Protein AF-A0AB35F0Y3-F1 (afdb_monomer)

Radius of gyration: 27.36 Å; Cα contacts (8 Å, |Δi|>4): 138; chains: 1; bounding box: 69×62×70 Å

Nearest PDB structures (foldseek):
  6w6e-assembly1_A  TM=2.888E-01  e=7.112E+00  Mycobacterium tuberculosis

Sequence (193 aa):
MSTITKEWLQQKIADMEAIRDDIPFGLGEDGTNTLAALRIALASLEAEPVAWRSLYYENHGLLTGSKNVLASWQKQGWECEPLYTAPPAPVSVPYLLEQFAEFMAAESIKSGDYPDGWQCKASNAAHEYAQNIRAAMLQGADGNSPVIPDGYVLVPKELTCEMDDAAWGAYHETRCMSDIWAALLAAAPQQEA

pLDDT: mean 73.5, std 13.02, range [41.31, 92.25]

Structure (mmCIF, N/CA/C/O backbone):
data_AF-A0AB35F0Y3-F1
#
_entry.id   AF-A0AB35F0Y3-F1
#
loop_
_atom_site.group_PDB
_atom_site.id
_atom_site.type_symbol
_atom_site.label_atom_id
_atom_site.label_alt_id
_atom_site.label_comp_id
_atom_site.label_asym_id
_atom_site.label_entity_id
_atom_site.label_seq_id
_atom_site.pdbx_PDB_ins_code
_atom_site.Cartn_x
_atom_site.Cartn_y
_atom_site.Cartn_z
_atom_site.occupancy
_atom_site.B_iso_or_equiv
_atom_site.auth_seq_id
_atom_site.auth_comp_id
_atom_site.auth_asym_id
_atom_site.auth_atom_id
_atom_site.pdbx_PDB_model_num
ATOM 1 N N . MET A 1 1 ? -14.980 26.559 4.684 1.00 43.91 1 MET A N 1
ATOM 2 C CA . MET A 1 1 ? -13.774 25.719 4.551 1.00 43.91 1 MET A CA 1
ATOM 3 C C . MET A 1 1 ? -13.932 24.908 3.284 1.00 43.91 1 MET A C 1
ATOM 5 O O . MET A 1 1 ? -14.985 24.308 3.120 1.00 43.91 1 MET A O 1
ATOM 9 N N . SER A 1 2 ? -12.968 24.962 2.368 1.00 54.28 2 SER A N 1
ATOM 10 C CA . SER A 1 2 ? -12.993 24.124 1.166 1.00 54.28 2 SER A CA 1
ATOM 11 C C . SER A 1 2 ? -12.638 22.696 1.566 1.00 54.28 2 SER A C 1
ATOM 13 O O . SER A 1 2 ? -11.562 22.469 2.115 1.00 54.28 2 SER A O 1
ATOM 15 N N . THR A 1 3 ? -13.551 21.753 1.352 1.00 73.31 3 THR A N 1
ATOM 16 C CA . THR A 1 3 ? -13.316 20.334 1.632 1.00 73.31 3 THR A CA 1
ATOM 17 C C . THR A 1 3 ? -12.390 19.771 0.561 1.00 73.31 3 THR A C 1
ATOM 19 O O . THR A 1 3 ? -12.723 19.812 -0.621 1.00 73.31 3 THR A O 1
ATOM 22 N N . ILE A 1 4 ? -11.227 19.264 0.965 1.00 83.56 4 ILE A N 1
ATOM 23 C CA . ILE A 1 4 ? -10.360 18.486 0.077 1.00 83.56 4 ILE A CA 1
ATOM 24 C C . ILE A 1 4 ? -11.045 17.136 -0.146 1.00 83.56 4 ILE A C 1
ATOM 26 O O . ILE A 1 4 ? -11.334 16.433 0.822 1.00 83.56 4 ILE A O 1
ATOM 30 N N . THR A 1 5 ? -11.348 16.799 -1.400 1.00 87.81 5 THR A N 1
ATOM 31 C CA . THR A 1 5 ? -12.002 15.530 -1.740 1.00 87.81 5 THR A CA 1
ATOM 32 C C . THR A 1 5 ? -10.976 14.440 -2.037 1.00 87.81 5 THR A C 1
ATOM 34 O O . THR A 1 5 ? -9.830 14.719 -2.404 1.00 87.81 5 THR 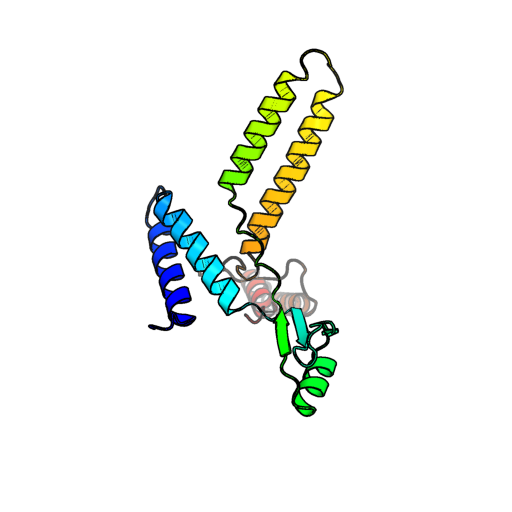A O 1
ATOM 37 N N . LYS A 1 6 ? -11.399 13.182 -1.886 1.00 85.75 6 LYS A N 1
ATOM 38 C CA . LYS A 1 6 ? -10.578 12.004 -2.183 1.00 85.75 6 LYS A CA 1
ATOM 39 C C . LYS A 1 6 ? -10.131 11.995 -3.646 1.00 85.75 6 LYS A C 1
ATOM 41 O O . LYS A 1 6 ? -8.955 11.786 -3.927 1.00 85.75 6 LYS A O 1
ATOM 46 N N . GLU A 1 7 ? -11.052 12.288 -4.558 1.00 87.12 7 GLU A N 1
ATOM 47 C CA . GLU A 1 7 ? -10.808 12.301 -6.003 1.00 87.12 7 GLU A CA 1
ATOM 48 C C . GLU A 1 7 ? -9.780 13.372 -6.371 1.00 87.12 7 GLU A C 1
ATOM 50 O O . GLU A 1 7 ? -8.908 13.145 -7.206 1.00 87.12 7 GLU A O 1
ATOM 55 N N . TRP A 1 8 ? -9.835 14.528 -5.703 1.00 92.25 8 TRP A N 1
ATOM 56 C CA . TRP A 1 8 ? -8.863 15.593 -5.914 1.00 92.25 8 TRP A CA 1
ATOM 57 C C . TRP A 1 8 ? -7.454 15.172 -5.480 1.00 92.25 8 TRP A C 1
ATOM 59 O O . TRP A 1 8 ? -6.495 15.428 -6.207 1.00 92.25 8 TRP A O 1
ATOM 69 N N . LEU A 1 9 ? -7.316 14.498 -4.329 1.00 90.25 9 LEU A N 1
ATOM 70 C CA . LEU A 1 9 ? -6.021 13.980 -3.867 1.00 90.25 9 LEU A CA 1
ATOM 71 C C . LEU A 1 9 ? -5.470 12.911 -4.811 1.00 90.25 9 LEU A C 1
ATOM 73 O O . LEU A 1 9 ? -4.297 12.977 -5.167 1.00 90.25 9 LEU A O 1
ATOM 77 N N . GLN A 1 10 ? -6.310 11.971 -5.248 1.00 88.62 10 GLN A N 1
ATOM 78 C CA . GLN A 1 10 ? -5.920 10.922 -6.194 1.00 88.62 10 GLN A CA 1
ATOM 79 C C . GLN A 1 10 ? -5.437 11.514 -7.519 1.00 88.62 10 GLN A C 1
ATOM 81 O O . GLN A 1 10 ? -4.349 11.169 -7.977 1.00 88.62 10 GLN A O 1
ATOM 86 N N . GLN A 1 11 ? -6.191 12.462 -8.087 1.00 91.50 11 GLN A N 1
ATOM 87 C CA . GLN A 1 11 ? -5.789 13.150 -9.312 1.00 91.50 11 GLN A CA 1
ATOM 88 C C . GLN A 1 11 ? -4.458 13.882 -9.123 1.00 91.50 11 GLN A C 1
ATOM 90 O O . GLN A 1 11 ? -3.560 13.771 -9.952 1.00 91.50 11 GLN A O 1
ATOM 95 N N . LYS A 1 12 ? -4.296 14.601 -8.006 1.00 91.75 12 LYS A N 1
ATOM 96 C CA . LYS A 1 12 ? -3.089 15.393 -7.759 1.00 91.75 12 LYS A CA 1
ATOM 97 C C . LYS A 1 12 ? -1.837 14.531 -7.582 1.00 91.75 12 LYS A C 1
ATOM 99 O O . LYS A 1 12 ? -0.766 14.929 -8.033 1.00 91.75 12 LYS A O 1
ATOM 104 N N . ILE A 1 13 ? -1.975 13.374 -6.935 1.00 90.94 13 ILE A N 1
ATOM 105 C CA . ILE A 1 13 ? -0.909 12.377 -6.786 1.00 90.94 13 ILE A CA 1
ATOM 106 C C . ILE A 1 13 ? -0.524 11.817 -8.158 1.00 90.94 13 ILE A C 1
ATOM 108 O O . ILE A 1 13 ? 0.656 11.846 -8.496 1.00 90.94 13 ILE A O 1
ATOM 112 N N . ALA A 1 14 ? -1.506 11.398 -8.964 1.00 89.44 14 ALA A N 1
ATOM 113 C CA . ALA A 1 14 ? -1.267 10.858 -10.302 1.00 89.44 14 ALA A CA 1
ATOM 114 C C . ALA A 1 14 ? -0.546 11.865 -11.213 1.00 89.44 14 ALA A C 1
ATOM 116 O O . ALA A 1 14 ? 0.440 11.519 -11.861 1.00 89.44 14 ALA A O 1
ATOM 117 N N . ASP A 1 15 ? -0.972 13.132 -11.199 1.00 89.31 15 ASP A N 1
ATOM 118 C CA . ASP A 1 15 ? -0.327 14.195 -11.975 1.00 89.31 15 ASP A CA 1
ATOM 119 C C . ASP A 1 15 ? 1.141 14.397 -11.551 1.00 89.31 15 ASP A C 1
ATOM 121 O O . ASP A 1 15 ? 2.027 14.553 -12.390 1.00 89.31 15 ASP A O 1
ATOM 125 N N . MET A 1 16 ? 1.422 14.402 -10.243 1.00 88.56 16 MET A N 1
ATOM 126 C CA . MET A 1 16 ? 2.785 14.581 -9.726 1.00 88.56 16 MET A CA 1
ATOM 127 C C . MET A 1 16 ? 3.687 13.375 -9.991 1.00 88.56 16 MET A C 1
ATOM 129 O O . MET A 1 16 ? 4.885 13.551 -10.209 1.00 88.56 16 MET A O 1
ATOM 133 N N . GLU A 1 17 ? 3.134 12.165 -9.976 1.00 86.50 17 GLU A N 1
ATOM 134 C CA . GLU A 1 17 ? 3.856 10.938 -10.314 1.00 86.50 17 GLU A CA 1
ATOM 135 C C . GLU A 1 17 ? 4.186 10.873 -11.804 1.00 86.50 17 GLU A C 1
ATOM 137 O O . GLU A 1 17 ? 5.324 10.570 -12.145 1.00 86.50 17 GLU A O 1
ATOM 142 N N . ALA A 1 18 ? 3.261 11.276 -12.677 1.00 86.69 18 ALA A N 1
ATOM 143 C CA . ALA A 1 18 ? 3.543 11.414 -14.104 1.00 86.69 18 ALA A CA 1
ATOM 144 C C . ALA A 1 18 ? 4.689 12.410 -14.356 1.00 86.69 18 ALA A C 1
ATOM 146 O O . ALA A 1 18 ? 5.636 12.107 -15.076 1.00 86.69 18 ALA A O 1
ATOM 147 N N . ILE A 1 19 ? 4.666 13.569 -13.682 1.00 85.00 19 ILE A N 1
ATOM 148 C CA . ILE A 1 19 ? 5.751 14.559 -13.772 1.00 85.00 19 ILE A CA 1
ATOM 149 C C . ILE A 1 19 ? 7.076 13.990 -13.243 1.00 85.00 19 ILE A C 1
ATOM 151 O O . ILE A 1 19 ? 8.129 14.269 -13.812 1.00 85.00 19 ILE A O 1
ATOM 155 N N . ARG A 1 20 ? 7.053 13.207 -12.156 1.00 84.19 20 ARG A N 1
ATOM 156 C CA . ARG A 1 20 ? 8.251 12.537 -11.628 1.00 84.19 20 ARG A CA 1
ATOM 157 C C . ARG A 1 20 ? 8.870 11.617 -12.677 1.00 84.19 20 ARG A C 1
ATOM 159 O O . ARG A 1 20 ? 10.088 11.617 -12.810 1.00 84.19 20 ARG A O 1
ATOM 166 N N . ASP A 1 21 ? 8.039 10.844 -13.367 1.00 81.06 21 ASP A N 1
ATOM 167 C CA . ASP A 1 21 ? 8.472 9.800 -14.295 1.00 81.06 21 ASP A CA 1
ATOM 168 C C . ASP A 1 21 ? 8.964 10.381 -15.635 1.00 81.06 21 ASP A C 1
ATOM 170 O O . ASP A 1 21 ? 9.875 9.824 -16.247 1.00 81.06 21 ASP A O 1
ATOM 174 N N . ASP A 1 22 ? 8.449 11.547 -16.039 1.00 87.50 22 ASP A N 1
ATOM 175 C CA . ASP A 1 22 ? 8.923 12.299 -17.211 1.00 87.50 22 ASP A CA 1
ATOM 176 C C . ASP A 1 22 ? 10.288 12.985 -16.989 1.00 87.50 22 ASP A C 1
ATOM 178 O O . ASP A 1 22 ? 10.993 13.316 -17.950 1.00 87.50 22 ASP A O 1
ATOM 182 N N . ILE A 1 23 ? 10.688 13.226 -15.734 1.00 82.94 23 ILE A N 1
ATOM 183 C CA . ILE A 1 23 ? 11.954 13.892 -15.404 1.00 82.94 23 ILE A CA 1
ATOM 184 C C . ILE A 1 23 ? 13.056 12.837 -15.194 1.00 82.94 23 ILE A C 1
ATOM 186 O O . ILE A 1 23 ? 12.970 12.047 -14.257 1.00 82.94 23 ILE A O 1
ATOM 190 N N . PRO A 1 24 ? 14.175 12.871 -15.952 1.00 74.06 24 PRO A N 1
ATOM 191 C CA . PRO A 1 24 ? 15.251 11.872 -15.843 1.00 74.06 24 PRO A CA 1
ATOM 192 C C . PRO A 1 24 ? 15.895 11.754 -14.451 1.00 74.06 24 PRO A C 1
ATOM 194 O O . PRO A 1 24 ? 16.492 10.731 -14.129 1.00 74.06 24 PRO A O 1
ATOM 197 N N . PHE A 1 25 ? 15.806 12.814 -13.643 1.00 76.88 25 PHE A N 1
ATOM 198 C CA . PHE A 1 25 ? 16.337 12.891 -12.277 1.00 76.88 25 PHE A CA 1
ATOM 199 C C . PHE A 1 25 ? 15.238 12.836 -11.199 1.00 76.88 25 PHE A C 1
ATOM 201 O O . PHE A 1 25 ? 15.540 12.987 -10.018 1.00 76.88 25 PHE A O 1
ATOM 208 N N . GLY A 1 26 ? 13.976 12.624 -11.590 1.00 79.12 26 GLY A N 1
ATOM 209 C CA . GLY A 1 26 ? 12.822 12.629 -10.696 1.00 79.12 26 GLY A CA 1
ATOM 210 C C . GLY A 1 26 ? 12.427 14.017 -10.179 1.00 79.12 26 GLY A C 1
ATOM 211 O O . GLY A 1 26 ? 12.861 15.057 -10.680 1.00 79.12 26 GLY A O 1
ATOM 212 N N . LEU A 1 27 ? 11.566 14.031 -9.158 1.00 79.44 27 LEU A N 1
ATOM 213 C CA . LEU A 1 27 ? 11.175 15.258 -8.462 1.00 79.44 27 LEU A CA 1
ATOM 214 C C . LEU A 1 27 ? 12.295 15.728 -7.530 1.00 79.44 27 LEU A C 1
ATOM 216 O O . LEU A 1 27 ? 12.975 14.921 -6.900 1.00 79.44 27 LEU A O 1
ATOM 220 N N . GLY A 1 28 ? 12.419 17.047 -7.367 1.00 79.50 28 GLY A N 1
ATOM 221 C CA . GLY A 1 28 ? 13.218 17.619 -6.283 1.00 79.50 28 GLY A CA 1
ATOM 222 C C . GLY A 1 28 ? 12.693 17.213 -4.898 1.00 79.50 28 GLY A C 1
ATOM 223 O O . GLY A 1 28 ? 11.583 16.687 -4.765 1.00 79.50 28 GLY A O 1
ATOM 224 N N . GLU A 1 29 ? 13.475 17.492 -3.857 1.00 79.19 29 GLU A N 1
ATOM 225 C CA . GLU A 1 29 ? 13.144 17.179 -2.458 1.00 79.19 29 GLU A CA 1
ATOM 226 C C . GLU A 1 29 ? 11.751 17.694 -2.056 1.00 79.19 29 GLU A C 1
ATOM 228 O O . GLU A 1 29 ? 10.924 16.927 -1.566 1.00 79.19 29 GLU A O 1
ATOM 233 N N . ASP A 1 30 ? 11.436 18.952 -2.380 1.00 82.88 30 ASP A N 1
ATOM 234 C CA . ASP A 1 30 ? 10.123 19.554 -2.111 1.00 82.88 30 ASP A CA 1
ATOM 235 C C . ASP A 1 30 ? 8.975 18.810 -2.806 1.00 82.88 30 ASP A C 1
ATOM 237 O O . ASP A 1 30 ? 7.914 18.590 -2.217 1.00 82.88 30 ASP A O 1
ATOM 241 N N . GLY A 1 31 ? 9.181 18.393 -4.058 1.00 82.38 31 GLY A N 1
ATOM 242 C CA . GLY A 1 31 ? 8.190 17.637 -4.825 1.00 82.38 31 GLY A CA 1
ATOM 243 C C . GLY A 1 31 ? 7.976 16.237 -4.252 1.00 82.38 31 GLY A C 1
ATOM 244 O O . GLY A 1 31 ? 6.838 15.784 -4.139 1.00 82.38 31 GLY A O 1
ATOM 245 N N . THR A 1 32 ? 9.056 15.592 -3.814 1.00 79.69 32 THR A N 1
ATOM 246 C CA . THR A 1 32 ? 9.024 14.280 -3.156 1.00 79.69 32 THR A CA 1
ATOM 247 C C . THR A 1 32 ? 8.315 14.353 -1.801 1.00 79.69 32 THR A C 1
ATOM 249 O O . THR A 1 32 ? 7.417 13.553 -1.533 1.00 79.69 32 THR A O 1
ATOM 252 N N . ASN A 1 33 ? 8.635 15.355 -0.978 1.00 79.38 33 ASN A N 1
ATOM 253 C CA . ASN A 1 33 ? 7.989 15.600 0.314 1.00 79.38 33 ASN A CA 1
ATOM 254 C C . ASN A 1 33 ? 6.502 15.931 0.154 1.00 79.38 33 ASN A C 1
ATOM 256 O O . ASN A 1 33 ? 5.661 15.429 0.900 1.00 79.38 33 ASN A O 1
ATOM 260 N N . THR A 1 34 ? 6.161 16.730 -0.858 1.00 86.56 34 THR A N 1
ATOM 261 C CA . THR A 1 34 ? 4.768 17.061 -1.174 1.00 86.56 34 THR A CA 1
ATOM 262 C C . THR A 1 34 ? 3.994 15.817 -1.610 1.00 86.56 34 THR A C 1
ATOM 264 O O . THR A 1 34 ? 2.897 15.579 -1.110 1.00 86.56 34 THR A O 1
ATOM 267 N N . LEU A 1 35 ? 4.567 14.976 -2.478 1.00 85.19 35 LEU A N 1
ATOM 268 C CA . LEU A 1 35 ? 3.943 13.719 -2.899 1.00 85.19 35 LEU A CA 1
ATOM 269 C C . LEU A 1 35 ? 3.720 12.766 -1.712 1.00 85.19 35 LEU A C 1
ATOM 271 O O . LEU A 1 35 ? 2.645 12.180 -1.581 1.00 85.19 35 LEU A O 1
ATOM 275 N N . ALA A 1 36 ? 4.699 12.651 -0.811 1.00 82.12 36 ALA A N 1
ATOM 276 C CA . ALA A 1 36 ? 4.567 11.861 0.410 1.00 82.12 36 ALA A CA 1
ATOM 277 C C . ALA A 1 36 ? 3.444 12.391 1.319 1.00 82.12 36 ALA A C 1
ATOM 279 O O . ALA A 1 36 ? 2.614 11.612 1.788 1.00 82.12 36 ALA A O 1
ATOM 280 N N . ALA A 1 37 ? 3.362 13.710 1.515 1.00 82.88 37 ALA A N 1
ATOM 281 C CA . ALA A 1 37 ? 2.302 14.334 2.304 1.00 82.88 37 ALA A CA 1
ATOM 282 C C . ALA A 1 37 ? 0.906 14.105 1.697 1.00 82.88 37 ALA A C 1
ATOM 284 O O . ALA A 1 37 ? -0.038 13.804 2.427 1.00 82.88 37 ALA A O 1
ATOM 285 N N . LEU A 1 38 ? 0.771 14.188 0.368 1.00 86.12 38 LEU A N 1
ATOM 286 C CA . LEU A 1 38 ? -0.490 13.912 -0.326 1.00 86.12 38 LEU A CA 1
ATOM 287 C C . LEU A 1 38 ? -0.914 12.446 -0.176 1.00 86.12 38 LEU A C 1
ATOM 289 O O . LEU A 1 38 ? -2.082 12.179 0.098 1.00 86.12 38 LEU A O 1
ATOM 293 N N . ARG A 1 39 ? 0.026 11.498 -0.285 1.00 81.00 39 ARG A N 1
ATOM 294 C CA . ARG A 1 39 ? -0.239 10.067 -0.057 1.00 81.00 39 ARG A CA 1
ATOM 295 C C . ARG A 1 39 ? -0.689 9.790 1.380 1.00 81.00 39 ARG A C 1
ATOM 297 O O . ARG A 1 39 ? -1.650 9.055 1.581 1.00 81.00 39 ARG A O 1
ATOM 304 N N . ILE A 1 40 ? -0.062 10.425 2.373 1.00 80.56 40 ILE A N 1
ATOM 305 C CA . ILE A 1 40 ? -0.494 10.337 3.779 1.00 80.56 40 ILE A CA 1
ATOM 306 C C . ILE A 1 40 ? -1.899 10.925 3.957 1.00 80.56 40 ILE A C 1
ATOM 308 O O . ILE A 1 40 ? -2.719 10.345 4.668 1.00 80.56 40 ILE A O 1
ATOM 312 N N . ALA A 1 41 ? -2.199 12.056 3.314 1.00 83.62 41 ALA A N 1
ATOM 313 C CA . ALA A 1 41 ? -3.524 12.664 3.370 1.00 83.62 41 ALA A CA 1
ATOM 314 C C . ALA A 1 41 ? -4.594 11.752 2.747 1.00 83.62 41 ALA A C 1
ATOM 316 O O . ALA A 1 41 ? -5.667 11.597 3.326 1.00 83.62 41 ALA A O 1
ATOM 317 N N . LEU A 1 42 ? -4.288 11.100 1.619 1.00 83.00 42 LEU A N 1
ATOM 318 C CA . LEU A 1 42 ? -5.177 10.122 0.988 1.00 83.00 42 LEU A CA 1
ATOM 319 C C . LEU A 1 42 ? -5.409 8.911 1.901 1.00 83.00 42 LEU A C 1
ATOM 321 O O . LEU A 1 42 ? -6.557 8.584 2.191 1.00 83.00 42 LEU A O 1
ATOM 325 N N . ALA A 1 43 ? -4.337 8.318 2.434 1.00 77.69 43 ALA A N 1
ATOM 326 C CA . ALA A 1 43 ? -4.427 7.211 3.385 1.00 77.69 43 ALA A CA 1
ATOM 327 C C . ALA A 1 43 ? -5.220 7.591 4.648 1.00 77.69 43 ALA A C 1
ATOM 329 O O . ALA A 1 43 ? -5.966 6.777 5.181 1.00 77.69 43 ALA A O 1
ATOM 330 N N . SER A 1 44 ? -5.114 8.842 5.107 1.00 77.81 44 SER A N 1
ATOM 331 C CA . SER A 1 44 ? -5.887 9.345 6.249 1.00 77.81 44 SER A CA 1
ATOM 332 C C . SER A 1 44 ? -7.382 9.491 5.943 1.00 77.81 44 SER A C 1
ATOM 334 O O . SER A 1 44 ? -8.191 9.347 6.855 1.00 77.81 44 SER A O 1
ATOM 336 N N . LEU A 1 45 ? -7.767 9.762 4.689 1.00 78.81 45 LEU A N 1
ATOM 337 C CA . LEU A 1 45 ? -9.178 9.789 4.278 1.00 78.81 45 LEU A CA 1
ATOM 338 C C . LEU A 1 45 ? -9.763 8.384 4.083 1.00 78.81 45 LEU A C 1
ATOM 340 O O . LEU A 1 45 ? -10.968 8.205 4.235 1.00 78.81 45 LEU A O 1
ATOM 344 N N . GLU A 1 46 ? -8.933 7.406 3.723 1.00 74.81 46 GLU A N 1
ATOM 345 C CA . GLU A 1 46 ? -9.344 6.012 3.508 1.00 74.81 46 GLU A CA 1
ATOM 346 C C . GLU A 1 46 ? -9.245 5.140 4.766 1.00 74.81 46 GLU A C 1
ATOM 348 O O . GLU A 1 46 ? -9.728 4.009 4.764 1.00 74.81 46 GLU A O 1
ATOM 353 N N . ALA A 1 47 ? -8.633 5.646 5.839 1.00 70.62 47 ALA A N 1
ATOM 354 C CA . ALA A 1 47 ? -8.438 4.891 7.065 1.00 70.62 47 ALA A CA 1
ATOM 355 C C . ALA A 1 47 ? -9.784 4.468 7.675 1.00 70.62 47 ALA A C 1
ATOM 357 O O . ALA A 1 47 ? -10.587 5.302 8.096 1.00 70.62 47 ALA A O 1
ATOM 358 N N . GLU A 1 48 ? -10.017 3.157 7.781 1.00 72.19 48 GLU A N 1
ATOM 359 C CA . GLU A 1 48 ? -11.102 2.640 8.611 1.00 72.19 48 GLU A CA 1
ATOM 360 C C . GLU A 1 48 ? -10.732 2.780 10.099 1.00 72.19 48 GLU A C 1
ATOM 362 O O . GLU A 1 48 ? -9.596 2.493 10.493 1.00 72.19 48 GLU A O 1
ATOM 367 N N . PRO A 1 49 ? -11.674 3.195 10.962 1.00 74.38 49 PRO A N 1
ATOM 368 C CA . PRO A 1 49 ? -11.427 3.228 12.393 1.00 74.38 49 PRO A CA 1
ATOM 369 C C . PRO A 1 49 ? -11.262 1.811 12.943 1.00 74.38 49 PRO A C 1
ATOM 371 O O . PRO A 1 49 ? -12.064 0.915 12.675 1.00 74.38 49 PRO A O 1
ATOM 374 N N . VAL A 1 50 ? -10.212 1.627 13.737 1.00 77.12 50 VAL A N 1
ATOM 375 C CA . VAL A 1 50 ? -9.805 0.328 14.293 1.00 77.12 50 VAL A CA 1
ATOM 376 C C . VAL A 1 50 ? -10.457 0.075 15.650 1.00 77.12 50 VAL A C 1
ATOM 378 O O . VAL A 1 50 ? -10.656 -1.069 16.060 1.00 77.12 50 VAL A O 1
ATOM 381 N N . ALA A 1 51 ? -10.831 1.143 16.346 1.00 81.88 51 ALA A N 1
ATOM 382 C CA . ALA A 1 51 ? -11.620 1.065 17.559 1.00 81.88 51 ALA A CA 1
ATOM 383 C C . ALA A 1 51 ? -12.565 2.260 17.665 1.00 81.88 51 ALA A C 1
ATOM 385 O O . ALA A 1 51 ? -12.436 3.249 16.951 1.00 81.88 51 ALA A O 1
ATOM 386 N N . TRP A 1 52 ? -13.510 2.176 18.590 1.00 83.62 52 TRP A N 1
ATOM 387 C CA . TRP A 1 52 ? -14.416 3.259 18.936 1.00 83.62 52 TRP A CA 1
ATOM 388 C C . TRP A 1 52 ? -14.422 3.455 20.443 1.00 83.62 52 TRP A C 1
ATOM 390 O O . TRP A 1 52 ? -14.433 2.488 21.210 1.00 83.62 52 TRP A O 1
ATOM 400 N N . ARG A 1 53 ? -14.429 4.718 20.857 1.00 84.06 53 ARG A N 1
ATOM 401 C CA . ARG A 1 53 ? -14.532 5.153 22.247 1.00 84.06 53 ARG A CA 1
ATOM 402 C C . ARG A 1 53 ? -15.934 5.684 22.507 1.00 84.06 53 ARG A C 1
ATOM 404 O O . ARG A 1 53 ? -16.392 6.563 21.789 1.00 84.06 53 ARG A O 1
ATOM 411 N N . SER A 1 54 ? -16.590 5.209 23.560 1.00 80.31 54 SER A N 1
ATOM 412 C CA . SER A 1 54 ? -17.843 5.810 24.032 1.00 80.31 54 SER A CA 1
ATOM 413 C C . SER A 1 54 ? -17.581 7.128 24.772 1.00 80.31 54 SER A C 1
ATOM 415 O O . SER A 1 54 ? -16.734 7.186 25.668 1.00 80.31 54 SER A O 1
ATOM 417 N N . LEU A 1 55 ? -18.339 8.170 24.423 1.00 74.12 55 LEU A N 1
ATOM 418 C CA . LEU A 1 55 ? -18.334 9.490 25.068 1.00 74.12 55 LEU A CA 1
ATOM 419 C C . LEU A 1 55 ? -19.448 9.642 26.122 1.00 74.12 55 LEU A C 1
ATOM 421 O O . LEU A 1 55 ? -19.635 10.719 26.674 1.00 74.12 55 LEU A O 1
ATOM 425 N N . TYR A 1 56 ? -20.190 8.570 26.415 1.00 68.81 56 TYR A N 1
ATOM 426 C CA . TYR A 1 56 ? -21.408 8.624 27.233 1.00 68.81 56 TYR A CA 1
ATOM 427 C C . TYR A 1 56 ? -21.176 8.953 28.725 1.00 68.81 56 TYR A C 1
ATOM 429 O O . TYR A 1 56 ? -22.084 9.437 29.395 1.00 68.81 56 TYR A O 1
ATOM 437 N N . TYR A 1 57 ? -19.975 8.722 29.263 1.00 59.59 57 TYR A N 1
ATOM 438 C CA . TYR A 1 57 ? -19.620 9.084 30.642 1.00 59.59 57 TYR A CA 1
ATOM 439 C C . TYR A 1 57 ? -18.421 10.034 30.661 1.00 59.59 57 TYR A C 1
ATOM 441 O O . TYR A 1 57 ? -17.522 9.894 29.833 1.00 59.59 57 TYR A O 1
ATOM 449 N N . GLU A 1 58 ? -18.345 10.896 31.684 1.00 57.16 58 GLU A N 1
ATOM 450 C CA . GLU A 1 58 ? -17.215 11.810 31.966 1.00 57.16 58 GLU A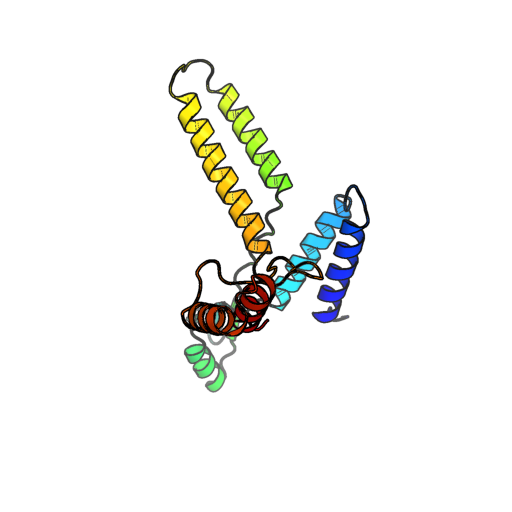 CA 1
ATOM 451 C C . GLU A 1 58 ? -15.836 11.113 31.991 1.00 57.16 58 GLU A C 1
ATOM 453 O O . GLU A 1 58 ? -14.805 11.765 31.873 1.00 57.16 58 GLU A O 1
ATOM 458 N N . ASN A 1 59 ? -15.807 9.778 32.097 1.00 53.41 59 ASN A N 1
ATOM 459 C CA . ASN A 1 59 ? -14.593 8.964 32.132 1.00 53.41 59 ASN A CA 1
ATOM 460 C C . ASN A 1 59 ? -14.168 8.329 30.792 1.00 53.41 59 ASN A C 1
ATOM 462 O O . ASN A 1 59 ? -13.204 7.569 30.812 1.00 53.41 59 ASN A O 1
ATOM 466 N N . HIS A 1 60 ? -14.837 8.580 29.653 1.00 61.91 60 HIS A N 1
ATOM 467 C CA . HIS A 1 60 ? -14.393 8.138 28.306 1.00 61.91 60 HIS A CA 1
ATOM 468 C C . HIS A 1 60 ? -13.873 6.675 28.218 1.00 61.91 60 HIS A C 1
ATOM 470 O O . HIS A 1 60 ? -12.943 6.368 27.469 1.00 61.91 60 HIS A O 1
ATOM 476 N N . GLY A 1 61 ? -14.410 5.767 29.042 1.00 62.59 61 GLY A N 1
ATOM 477 C CA . GLY A 1 61 ? -13.663 4.573 29.466 1.00 62.59 61 GLY A CA 1
ATOM 478 C C . GLY A 1 61 ? -13.900 3.310 28.641 1.00 62.59 61 GLY A C 1
ATOM 479 O O . GLY A 1 61 ? -13.175 2.331 28.802 1.00 62.59 61 GLY A O 1
ATOM 480 N N . LEU A 1 62 ? -14.916 3.297 27.775 1.00 71.44 62 LEU A N 1
ATOM 481 C CA . LEU A 1 62 ? -15.291 2.104 27.018 1.00 71.44 62 LEU A CA 1
ATOM 482 C C . LEU A 1 62 ? -14.730 2.181 25.601 1.00 71.44 62 LEU A C 1
ATOM 484 O O . LEU A 1 62 ? -15.189 2.971 24.778 1.00 71.44 62 LEU A O 1
ATOM 488 N N . LEU A 1 63 ? -13.739 1.330 25.346 1.00 79.94 63 LEU A N 1
ATOM 489 C CA . LEU A 1 63 ? -13.117 1.110 24.047 1.00 79.94 63 LEU A CA 1
ATOM 490 C C . LEU A 1 63 ? -13.607 -0.220 23.477 1.00 79.94 63 LEU A C 1
ATOM 492 O O . LEU A 1 63 ? -13.626 -1.231 24.179 1.00 79.94 63 LEU A O 1
ATOM 496 N N . THR A 1 64 ? -13.983 -0.235 22.204 1.00 75.75 64 THR A N 1
ATOM 497 C CA . THR A 1 64 ? -14.322 -1.471 21.492 1.00 75.75 64 THR A CA 1
ATOM 498 C C . THR A 1 64 ? -13.699 -1.489 20.107 1.00 75.75 64 THR A C 1
ATOM 500 O O . THR A 1 64 ? -13.742 -0.487 19.405 1.00 75.75 64 THR A O 1
ATOM 503 N N . GLY A 1 65 ? -13.149 -2.631 19.696 1.00 78.62 65 GLY A N 1
ATOM 504 C CA . GLY A 1 65 ? -12.765 -2.895 18.302 1.00 78.62 65 GLY A CA 1
ATOM 505 C C . GLY A 1 65 ? -13.860 -3.609 17.499 1.00 78.62 65 GLY A C 1
ATOM 506 O O . GLY A 1 65 ? -13.681 -3.911 16.326 1.00 78.62 65 GLY A O 1
ATOM 507 N N . SER A 1 66 ? -15.002 -3.930 18.120 1.00 79.94 66 SER A N 1
ATOM 508 C CA . SER A 1 66 ? -16.061 -4.719 17.485 1.00 79.94 66 SER A CA 1
ATOM 509 C C . SER A 1 66 ? -17.156 -3.833 16.892 1.00 79.94 66 SER A C 1
ATOM 511 O O . SER A 1 66 ? -17.869 -3.143 17.628 1.00 79.94 66 SER A O 1
ATOM 513 N N . LYS A 1 67 ? -17.368 -3.940 15.570 1.00 78.88 67 LYS A N 1
ATOM 514 C CA . LYS A 1 67 ? -18.455 -3.254 14.838 1.00 78.88 67 LYS A CA 1
ATOM 515 C C . LYS A 1 67 ? -19.847 -3.596 15.411 1.00 78.88 67 LYS A C 1
ATOM 517 O O . LYS A 1 67 ? -20.727 -2.740 15.443 1.00 78.88 67 LYS A O 1
ATOM 522 N N . ASN A 1 68 ? -20.036 -4.806 15.951 1.00 81.88 68 ASN A N 1
ATOM 523 C CA . ASN A 1 68 ? -21.297 -5.224 16.584 1.00 81.88 68 ASN A CA 1
ATOM 524 C C . ASN A 1 68 ? -21.574 -4.476 17.894 1.00 81.88 68 ASN A C 1
ATOM 526 O O . ASN A 1 68 ? -22.712 -4.097 18.173 1.00 81.88 68 ASN A O 1
ATOM 530 N N . VAL A 1 69 ? -20.529 -4.248 18.692 1.00 80.31 69 VAL A N 1
ATOM 531 C CA . VAL A 1 69 ? -20.633 -3.501 19.950 1.00 80.31 69 VAL A CA 1
ATOM 532 C C . VAL A 1 69 ? -20.888 -2.023 19.656 1.00 80.31 69 VAL A C 1
ATOM 534 O O . VAL A 1 69 ? -21.793 -1.446 20.253 1.00 80.31 69 VAL A O 1
ATOM 537 N N . LEU A 1 70 ? -20.201 -1.442 18.665 1.00 80.50 70 LEU A N 1
ATOM 538 C CA . LEU A 1 70 ? -20.493 -0.089 18.181 1.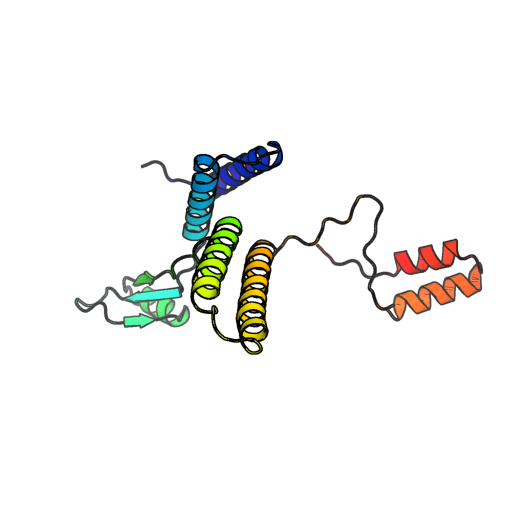00 80.50 70 LEU A CA 1
ATOM 539 C C . LEU A 1 70 ? -21.959 0.064 17.752 1.00 80.50 70 LEU A C 1
ATOM 541 O O . LEU A 1 70 ? -22.633 0.990 18.194 1.00 80.50 70 LEU A O 1
ATOM 545 N N . ALA A 1 71 ? -22.473 -0.857 16.932 1.00 81.56 71 ALA A N 1
ATOM 546 C CA . ALA A 1 71 ? -23.859 -0.811 16.472 1.00 81.56 71 ALA A CA 1
ATOM 547 C C . ALA A 1 71 ? -24.857 -0.882 17.643 1.00 81.56 71 ALA A C 1
ATOM 549 O O . ALA A 1 71 ? -25.922 -0.266 17.597 1.00 81.56 71 ALA A O 1
ATOM 550 N N . SER A 1 72 ? -24.515 -1.614 18.709 1.00 82.62 72 SER A N 1
ATOM 551 C CA . SER A 1 72 ? -25.319 -1.662 19.933 1.00 82.62 72 SER A CA 1
ATOM 552 C C . SER A 1 72 ? -25.301 -0.333 20.698 1.00 82.62 72 SER A C 1
ATOM 554 O O . SER A 1 72 ? -26.357 0.126 21.126 1.00 82.62 72 SER A O 1
ATOM 556 N N . TRP A 1 73 ? -24.140 0.321 20.793 1.00 83.44 73 TRP A N 1
ATOM 557 C CA . TRP A 1 73 ? -23.975 1.623 21.445 1.00 83.44 73 TRP A CA 1
ATOM 558 C C . TRP A 1 73 ? -24.705 2.728 20.676 1.00 83.44 73 TRP A C 1
ATOM 560 O O . TRP A 1 73 ? -25.458 3.501 21.262 1.00 83.44 73 TRP A O 1
ATOM 570 N N . GLN A 1 74 ? -24.590 2.737 19.348 1.00 81.69 74 GLN A N 1
ATOM 571 C CA . GLN A 1 74 ? -25.300 3.683 18.484 1.00 81.69 74 GLN A CA 1
ATOM 572 C C . GLN A 1 74 ? -26.823 3.514 18.565 1.00 81.69 74 GLN A C 1
ATOM 574 O O . GLN A 1 74 ? -27.544 4.503 18.658 1.00 81.69 74 GLN A O 1
ATOM 579 N N . LYS A 1 75 ? -27.332 2.271 18.606 1.00 85.00 75 LYS A N 1
ATOM 580 C CA . LYS A 1 75 ? -28.768 2.002 18.829 1.00 85.00 75 LYS A CA 1
ATOM 581 C C . LYS A 1 75 ? -29.265 2.496 20.188 1.00 85.00 75 LYS A C 1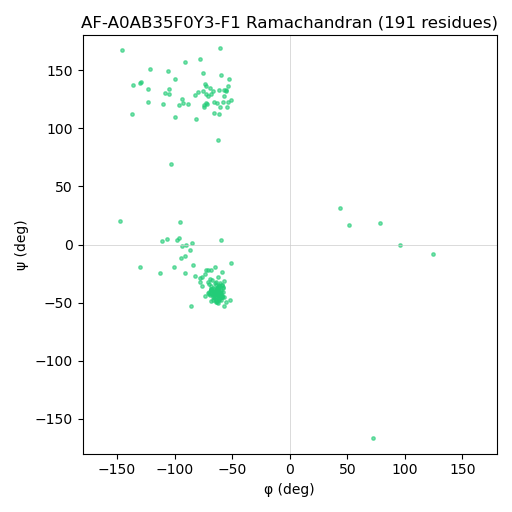
ATOM 583 O O . LYS A 1 75 ? -30.443 2.810 20.319 1.00 85.00 75 LYS A O 1
ATOM 588 N N . GLN A 1 76 ? -28.385 2.549 21.184 1.00 80.62 76 GLN A N 1
ATOM 589 C CA . GLN A 1 76 ? -28.671 3.089 22.514 1.00 80.62 76 GLN A CA 1
ATOM 590 C C . GLN A 1 76 ? -28.494 4.616 22.592 1.00 80.62 76 GLN A C 1
ATOM 592 O O . GLN A 1 76 ? -28.711 5.194 23.654 1.00 80.62 76 GLN A O 1
ATOM 597 N N . GLY A 1 77 ? -28.132 5.277 21.485 1.00 80.44 77 GLY A N 1
ATOM 598 C CA . GLY A 1 77 ? -27.945 6.727 21.414 1.00 80.44 77 GLY A CA 1
ATOM 599 C C . GLY A 1 77 ? -26.616 7.216 21.989 1.00 80.44 77 GLY A C 1
ATOM 600 O O . GLY A 1 77 ? -26.502 8.388 22.331 1.00 80.44 77 GLY A O 1
ATOM 601 N N . TRP A 1 78 ? -25.621 6.339 22.138 1.00 81.75 78 TRP A N 1
ATOM 602 C CA . TRP A 1 78 ? -24.311 6.723 22.659 1.00 81.75 78 TRP A CA 1
ATOM 603 C C . TRP A 1 78 ? -23.464 7.376 21.569 1.00 81.75 78 TRP A C 1
ATOM 605 O O . TRP A 1 78 ? -23.288 6.817 20.482 1.00 81.75 78 TRP A O 1
ATOM 615 N N . GLU A 1 79 ? -22.871 8.524 21.887 1.00 78.94 79 GLU A N 1
ATOM 616 C CA . GLU A 1 79 ? -21.865 9.146 21.032 1.00 78.94 79 GLU A CA 1
ATOM 617 C C . GLU A 1 79 ? -20.565 8.337 21.076 1.00 78.94 79 GLU A C 1
ATOM 619 O O . GLU A 1 79 ? -20.050 8.006 22.148 1.00 78.94 79 GLU A O 1
ATOM 624 N N . CYS A 1 80 ? -20.056 7.986 19.896 1.00 80.94 80 CYS A N 1
ATOM 625 C CA . CYS A 1 80 ? -18.868 7.158 19.739 1.00 80.94 80 CYS A CA 1
ATOM 626 C C . CYS A 1 80 ? -17.826 7.904 18.905 1.00 80.94 80 CYS A C 1
ATOM 628 O O . CYS A 1 80 ? -18.092 8.266 17.760 1.00 80.94 80 CYS A O 1
ATOM 630 N N . GLU A 1 81 ? -16.635 8.095 19.462 1.00 82.69 81 GLU A N 1
ATOM 631 C CA . GLU A 1 81 ? -15.490 8.674 18.768 1.00 82.69 81 GLU A CA 1
ATOM 632 C C . GLU A 1 81 ? -14.697 7.555 18.066 1.00 82.69 81 GLU A C 1
ATOM 634 O O . GLU A 1 81 ? -14.259 6.609 18.733 1.00 82.69 81 GLU A O 1
ATOM 639 N N . PRO A 1 82 ? -14.528 7.606 16.733 1.00 80.19 82 PRO A N 1
ATOM 640 C CA . PRO A 1 82 ? -13.687 6.660 16.013 1.00 80.19 82 PRO A CA 1
ATOM 641 C C . PRO A 1 82 ? -12.204 6.887 16.334 1.00 80.19 82 PRO A C 1
ATOM 643 O O . PRO A 1 82 ? -11.710 8.011 16.309 1.00 80.19 82 PRO A O 1
ATOM 646 N N . LEU A 1 83 ? -11.486 5.801 16.601 1.00 78.94 83 LEU A N 1
ATOM 647 C CA . LEU A 1 83 ? -10.048 5.775 16.828 1.00 78.94 83 LEU A CA 1
ATOM 648 C C . LEU A 1 83 ? -9.368 5.096 15.646 1.00 78.94 83 LEU A C 1
ATOM 650 O O . LEU A 1 83 ? -9.625 3.930 15.336 1.00 78.94 83 LEU A O 1
ATOM 654 N N . TYR A 1 84 ? -8.479 5.839 15.006 1.00 75.25 84 TYR A N 1
ATOM 655 C CA . TYR A 1 84 ? -7.734 5.392 13.840 1.00 75.25 84 TYR A CA 1
ATOM 656 C C . TYR A 1 84 ? -6.335 4.958 14.262 1.00 75.25 84 TYR A C 1
ATOM 658 O O . TYR A 1 84 ? -5.710 5.575 15.128 1.00 75.25 84 TYR A O 1
ATOM 666 N N . THR A 1 85 ? -5.825 3.899 13.644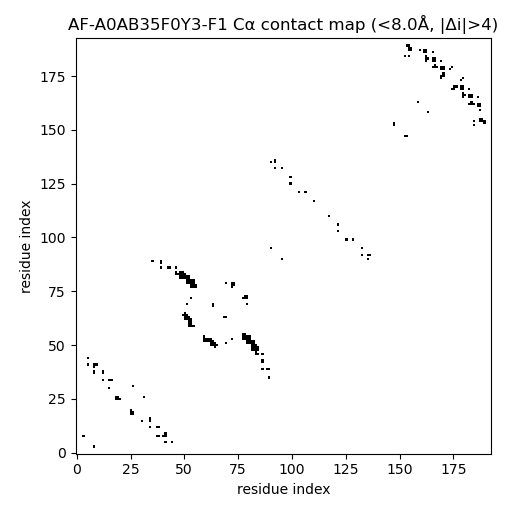 1.00 68.56 85 THR A N 1
ATOM 667 C CA . THR A 1 85 ? -4.390 3.619 13.682 1.00 68.56 85 THR A CA 1
ATOM 668 C C . THR A 1 85 ? -3.682 4.631 12.798 1.00 68.56 85 THR A C 1
ATOM 670 O O . THR A 1 85 ? -4.147 4.911 11.694 1.00 68.56 85 THR A O 1
ATOM 673 N N . ALA A 1 86 ? -2.562 5.178 13.270 1.00 56.69 86 ALA A N 1
ATOM 674 C CA . ALA A 1 86 ? -1.737 6.039 12.434 1.00 56.69 86 ALA A CA 1
ATOM 675 C C . ALA A 1 86 ? -1.358 5.285 11.142 1.00 56.69 86 ALA A C 1
ATOM 677 O O . ALA A 1 86 ? -0.945 4.123 11.241 1.00 56.69 86 ALA A O 1
ATOM 678 N N . PRO A 1 87 ? -1.496 5.904 9.954 1.00 54.34 87 PRO A N 1
ATOM 679 C CA . PRO A 1 87 ? -0.980 5.325 8.721 1.00 54.34 87 PRO A CA 1
ATOM 680 C C . PRO A 1 87 ? 0.508 4.986 8.897 1.00 54.34 87 PRO A C 1
ATOM 682 O O . PRO A 1 87 ? 1.238 5.803 9.473 1.00 54.34 87 PRO A O 1
ATOM 685 N N . PRO A 1 88 ? 0.980 3.808 8.446 1.00 52.81 88 PRO A N 1
ATOM 686 C CA . PRO A 1 88 ? 2.401 3.495 8.487 1.00 52.81 88 PRO A CA 1
ATOM 687 C C . PRO A 1 88 ? 3.157 4.575 7.707 1.00 52.81 88 PRO A C 1
ATOM 689 O O . PRO A 1 88 ? 2.786 4.912 6.581 1.00 52.81 88 PRO A O 1
ATOM 692 N N . ALA A 1 89 ? 4.173 5.169 8.338 1.00 51.59 89 ALA A N 1
ATOM 693 C CA . ALA A 1 89 ? 4.940 6.242 7.721 1.00 51.59 89 ALA A CA 1
ATOM 694 C C . ALA A 1 89 ? 5.521 5.744 6.385 1.00 51.59 89 ALA A C 1
ATOM 696 O O . ALA A 1 89 ? 6.074 4.641 6.354 1.00 51.59 89 ALA A O 1
ATOM 697 N N . PRO A 1 90 ? 5.407 6.516 5.289 1.00 51.06 90 PRO A N 1
ATOM 698 C CA . PRO A 1 90 ? 5.983 6.118 4.016 1.00 51.06 90 PRO A CA 1
ATOM 699 C C . PRO A 1 90 ? 7.496 5.986 4.184 1.00 51.06 90 PRO A C 1
ATOM 701 O O . PRO A 1 90 ? 8.202 6.963 4.434 1.00 51.06 90 PRO A O 1
ATOM 704 N N . VAL A 1 91 ? 7.991 4.755 4.083 1.00 52.50 91 VAL A N 1
ATOM 705 C CA . VAL A 1 91 ? 9.415 4.464 4.217 1.00 52.50 91 VAL A CA 1
ATOM 706 C C . VAL A 1 91 ? 10.082 4.771 2.880 1.00 52.50 91 VAL A C 1
ATOM 708 O O . VAL A 1 91 ? 9.878 4.072 1.889 1.00 52.50 91 VAL A O 1
ATOM 711 N N . SER A 1 92 ? 10.855 5.855 2.832 1.00 59.09 92 SER A N 1
ATOM 712 C CA . SER A 1 92 ? 11.629 6.226 1.646 1.00 59.09 92 SER A CA 1
ATOM 713 C C . SER A 1 92 ? 12.821 5.276 1.485 1.00 59.09 92 SER A C 1
ATOM 715 O O . SER A 1 92 ? 13.663 5.165 2.374 1.00 59.09 92 SER A O 1
ATOM 717 N N . VAL A 1 93 ? 12.907 4.583 0.346 1.00 56.88 93 VAL A N 1
ATOM 718 C CA . VAL A 1 93 ? 14.026 3.677 0.025 1.00 56.88 93 VAL A CA 1
ATOM 719 C C . VAL A 1 93 ? 15.393 4.397 0.049 1.00 56.88 93 VAL A C 1
ATOM 721 O O . VAL A 1 93 ? 16.335 3.825 0.596 1.00 56.88 93 VAL A O 1
ATOM 724 N N . PRO A 1 94 ? 15.535 5.641 -0.455 1.00 60.16 94 PRO A N 1
ATOM 725 C CA . PRO A 1 94 ? 16.755 6.436 -0.276 1.00 60.16 94 PRO A CA 1
ATOM 726 C C . PRO A 1 94 ? 17.157 6.665 1.187 1.00 60.16 94 PRO A C 1
ATOM 728 O O . PRO A 1 94 ? 18.310 6.435 1.537 1.00 60.16 94 PRO A O 1
ATOM 731 N N . TYR A 1 95 ? 16.201 7.024 2.052 1.00 63.84 95 TYR A N 1
ATOM 732 C CA . TYR A 1 95 ? 16.449 7.212 3.489 1.00 63.84 95 TYR A CA 1
ATOM 733 C C . TYR A 1 95 ? 16.934 5.917 4.144 1.00 63.84 95 TYR A C 1
ATOM 735 O O . TYR A 1 95 ? 17.832 5.922 4.986 1.00 63.84 95 TYR A O 1
ATOM 743 N N . LEU A 1 96 ? 16.384 4.781 3.703 1.00 62.69 96 LEU A N 1
ATOM 744 C CA . LEU A 1 96 ? 16.893 3.499 4.139 1.00 62.69 96 LEU A CA 1
ATOM 745 C C . LEU A 1 96 ? 18.360 3.309 3.688 1.00 62.69 96 LEU A C 1
ATOM 747 O O . LEU A 1 96 ? 19.233 2.982 4.491 1.00 62.69 96 LEU A O 1
ATOM 751 N N . LEU A 1 97 ? 18.692 3.526 2.424 1.00 65.31 97 LEU A N 1
ATOM 752 C CA . LEU A 1 97 ? 20.077 3.342 1.971 1.00 65.31 97 LEU A CA 1
ATOM 753 C C . LEU A 1 97 ? 21.083 4.218 2.745 1.00 65.31 97 LEU A C 1
ATOM 755 O O . LEU A 1 97 ? 22.170 3.738 3.071 1.00 65.31 97 LEU A O 1
ATOM 759 N N . GLU A 1 98 ? 20.699 5.444 3.106 1.00 67.94 98 GLU A N 1
ATOM 760 C CA . GLU A 1 98 ? 21.497 6.345 3.948 1.00 67.94 98 GLU A CA 1
ATOM 761 C C . GLU A 1 98 ? 21.697 5.793 5.366 1.00 67.94 98 GLU A C 1
ATOM 763 O O . GLU A 1 98 ? 22.834 5.682 5.824 1.00 67.94 98 GLU A O 1
ATOM 768 N N . GLN A 1 99 ? 20.631 5.337 6.033 1.00 66.94 99 GLN A N 1
ATOM 769 C CA . GLN A 1 99 ? 20.722 4.749 7.375 1.00 66.94 99 GLN A CA 1
ATOM 770 C C . GLN A 1 99 ? 21.601 3.484 7.407 1.00 66.94 99 GLN A C 1
ATOM 772 O O . GLN A 1 99 ? 22.327 3.243 8.374 1.00 66.94 99 GLN A O 1
ATOM 777 N N . PHE A 1 100 ? 21.587 2.685 6.338 1.00 65.19 100 PHE A N 1
ATOM 778 C CA . PHE A 1 100 ? 22.484 1.537 6.207 1.00 65.19 100 PHE A CA 1
ATOM 779 C C . PHE A 1 100 ? 23.939 1.956 6.014 1.00 65.19 100 PHE A C 1
ATOM 781 O O . PHE A 1 100 ? 24.826 1.388 6.650 1.00 65.19 100 PHE A O 1
ATOM 788 N N . ALA A 1 101 ? 24.196 2.959 5.175 1.00 66.06 101 ALA A N 1
ATOM 789 C CA . ALA A 1 101 ? 25.539 3.491 4.988 1.00 66.06 101 ALA A CA 1
ATOM 790 C C . ALA A 1 101 ? 26.111 4.050 6.303 1.00 66.06 101 ALA A C 1
ATOM 792 O O . ALA A 1 101 ? 27.258 3.754 6.646 1.00 66.06 101 ALA A O 1
ATOM 793 N N . GLU A 1 102 ? 25.304 4.778 7.077 1.00 71.69 102 GLU A N 1
ATOM 794 C CA . GLU A 1 102 ? 25.673 5.283 8.403 1.00 71.69 102 GLU A CA 1
ATOM 795 C C . GLU A 1 102 ? 25.938 4.156 9.408 1.00 71.69 102 GLU A C 1
ATOM 797 O O . GLU A 1 102 ? 26.938 4.195 10.128 1.00 71.69 102 GLU A O 1
ATOM 802 N N . PHE A 1 103 ? 25.097 3.118 9.430 1.00 68.88 1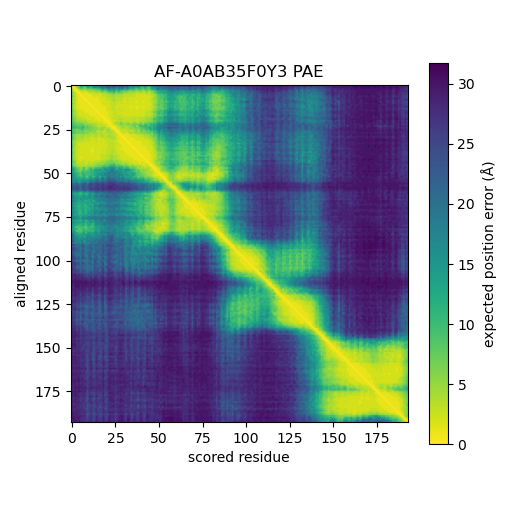03 PHE A N 1
ATOM 803 C CA . PHE A 1 103 ? 25.302 1.936 10.269 1.00 68.88 103 PHE A CA 1
ATOM 804 C C . PHE A 1 103 ? 26.608 1.208 9.920 1.00 68.88 103 PHE A C 1
ATOM 806 O O . PHE A 1 103 ? 27.412 0.909 10.805 1.00 68.88 103 PHE A O 1
ATOM 813 N N . MET A 1 104 ? 26.860 0.967 8.631 1.00 65.31 104 MET A N 1
ATOM 814 C CA . MET A 1 104 ? 28.084 0.318 8.160 1.00 65.31 104 MET A CA 1
ATOM 815 C C . MET A 1 104 ? 29.324 1.157 8.485 1.00 65.31 104 MET A C 1
ATOM 817 O O . MET A 1 104 ? 30.338 0.608 8.919 1.00 65.31 104 MET A O 1
ATOM 821 N N . ALA A 1 105 ? 29.240 2.484 8.351 1.00 66.69 105 ALA A N 1
ATOM 822 C CA . ALA A 1 105 ? 30.308 3.393 8.748 1.00 66.69 105 ALA A CA 1
ATOM 823 C C . ALA A 1 105 ? 30.561 3.339 10.266 1.00 66.69 105 ALA A C 1
ATOM 825 O O . ALA A 1 105 ? 31.703 3.148 10.687 1.00 66.69 105 ALA A O 1
ATOM 826 N N . ALA A 1 106 ? 29.515 3.412 11.093 1.00 67.44 106 ALA A N 1
ATOM 827 C CA . ALA A 1 106 ? 29.623 3.353 12.552 1.00 67.44 106 ALA A CA 1
ATOM 828 C C . ALA A 1 106 ? 30.179 2.013 13.065 1.00 67.44 106 ALA A C 1
ATOM 830 O O . ALA A 1 106 ? 30.959 1.986 14.021 1.00 67.44 106 ALA A O 1
ATOM 831 N N . GLU A 1 107 ? 29.810 0.901 12.432 1.00 62.44 107 GLU A N 1
ATOM 832 C CA . GLU A 1 107 ? 30.252 -0.431 12.845 1.00 62.44 107 GLU A CA 1
ATOM 833 C C . GLU A 1 107 ? 31.652 -0.770 12.302 1.00 62.44 107 GLU A C 1
ATOM 835 O O . GLU A 1 107 ? 32.406 -1.492 12.958 1.00 62.44 107 GLU A O 1
ATOM 840 N N . SER A 1 108 ? 32.059 -0.177 11.169 1.00 60.53 108 SER A N 1
ATOM 841 C CA . SER A 1 108 ? 33.439 -0.261 10.660 1.00 60.53 108 SER A CA 1
ATOM 842 C C . SER A 1 108 ? 34.455 0.414 11.594 1.00 60.53 108 SER A 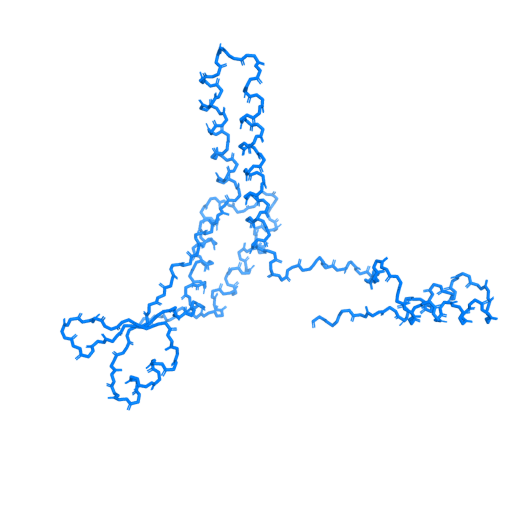C 1
ATOM 844 O O . SER A 1 108 ? 35.562 -0.089 11.766 1.00 60.53 108 SER A O 1
ATOM 846 N N . ILE A 1 109 ? 34.061 1.493 12.284 1.00 60.03 109 ILE A N 1
ATOM 847 C CA . ILE A 1 109 ? 34.903 2.200 13.266 1.00 60.03 109 ILE A CA 1
ATOM 848 C C . ILE A 1 109 ? 35.173 1.340 14.514 1.00 60.03 109 ILE A C 1
ATOM 850 O O . ILE A 1 109 ? 36.234 1.453 15.128 1.00 60.03 109 ILE A O 1
ATOM 854 N N . LYS A 1 110 ? 34.245 0.453 14.896 1.00 60.41 110 LYS A N 1
ATOM 855 C CA . LYS A 1 110 ? 34.383 -0.407 16.086 1.00 60.41 110 LYS A CA 1
ATOM 856 C C . LYS A 1 110 ? 35.181 -1.687 15.835 1.00 60.41 110 LYS A C 1
ATOM 858 O O . LYS A 1 110 ? 35.610 -2.318 16.797 1.00 60.41 110 LYS A O 1
ATOM 863 N N . SER A 1 111 ? 35.363 -2.104 14.581 1.00 54.34 111 SER A N 1
ATOM 864 C CA . SER A 1 111 ? 35.891 -3.435 14.246 1.00 54.34 111 SER A CA 1
ATOM 865 C C . SER A 1 111 ? 37.398 -3.492 14.000 1.00 54.34 111 SER A C 1
ATOM 867 O O . SER A 1 111 ? 37.868 -4.452 13.389 1.00 54.34 111 SER A O 1
ATOM 869 N N . GLY A 1 112 ? 38.165 -2.504 14.466 1.00 55.81 112 GLY A N 1
ATOM 870 C CA . GLY A 1 112 ? 39.615 -2.429 14.257 1.00 55.81 112 GLY A CA 1
ATOM 871 C C . GLY A 1 1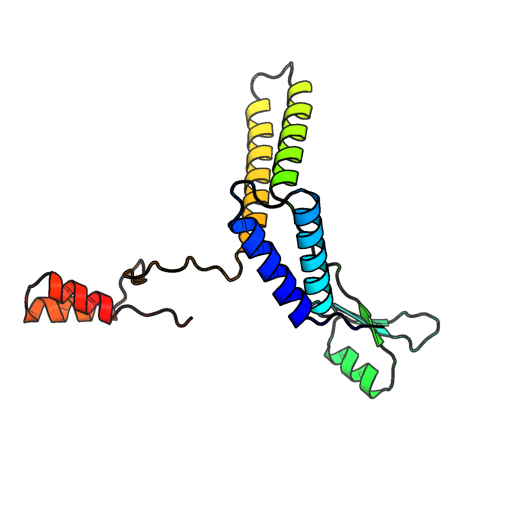12 ? 40.446 -3.597 14.816 1.00 55.81 112 GLY A C 1
ATOM 872 O O . GLY A 1 112 ? 41.664 -3.524 14.723 1.00 55.81 112 GLY A O 1
ATOM 873 N N . ASP A 1 113 ? 39.832 -4.648 15.380 1.00 58.12 113 ASP A N 1
ATOM 874 C CA . ASP A 1 113 ? 40.537 -5.684 16.147 1.00 58.12 113 ASP A CA 1
ATOM 875 C C . ASP A 1 113 ? 39.953 -7.120 16.066 1.00 58.12 113 ASP A C 1
ATOM 877 O O . ASP A 1 113 ? 40.231 -7.933 16.944 1.00 58.12 113 ASP A O 1
ATOM 881 N N . TYR A 1 114 ? 39.138 -7.489 15.058 1.00 53.78 114 TYR A N 1
ATOM 882 C CA . TYR A 1 114 ? 38.616 -8.876 14.952 1.00 53.78 114 TYR A CA 1
ATOM 883 C C . TYR A 1 114 ? 38.643 -9.470 13.525 1.00 53.78 114 TYR A C 1
ATOM 885 O O . TYR A 1 114 ? 37.852 -9.041 12.681 1.00 53.78 114 TYR A O 1
ATOM 893 N N . PRO A 1 115 ? 39.481 -10.496 13.251 1.00 54.41 115 PRO A N 1
ATOM 894 C CA . PRO A 1 115 ? 39.650 -11.083 11.911 1.00 54.41 115 PRO A CA 1
ATOM 895 C C . PRO A 1 115 ? 38.472 -11.924 11.376 1.00 54.41 115 PRO A C 1
ATOM 897 O O . PRO A 1 115 ? 38.358 -12.115 10.168 1.00 54.41 115 PRO A O 1
ATOM 900 N N . ASP A 1 116 ? 37.598 -12.439 12.240 1.00 57.09 116 ASP A N 1
ATOM 901 C CA . ASP A 1 116 ? 36.753 -13.607 11.933 1.00 57.09 116 ASP A CA 1
ATOM 902 C C . ASP A 1 116 ? 35.254 -13.397 12.236 1.00 57.09 116 ASP A C 1
ATOM 904 O O . ASP A 1 116 ? 34.403 -14.090 11.681 1.00 57.09 116 ASP A O 1
ATOM 908 N N . GLY A 1 117 ? 34.898 -12.419 13.079 1.00 54.53 117 GLY A N 1
ATOM 909 C CA . GLY A 1 117 ? 33.506 -12.163 13.497 1.00 54.53 117 GLY A CA 1
ATOM 910 C C . GLY A 1 117 ? 32.795 -11.009 12.777 1.00 54.53 117 GLY A C 1
ATOM 911 O O . GLY A 1 117 ? 31.562 -10.945 12.780 1.00 54.53 117 GLY A O 1
ATOM 912 N N . TRP A 1 118 ? 33.552 -10.095 12.157 1.00 55.69 118 TRP A N 1
ATOM 913 C CA . TRP A 1 118 ? 33.010 -8.889 11.513 1.00 55.69 118 TRP A CA 1
ATOM 914 C C . TRP A 1 118 ? 32.189 -9.212 10.260 1.00 55.69 118 TRP A C 1
ATOM 916 O O . TRP A 1 118 ? 31.112 -8.649 10.060 1.00 55.69 118 TRP A O 1
ATOM 926 N N . GLN A 1 119 ? 32.639 -10.197 9.476 1.00 55.94 119 GLN A N 1
ATOM 927 C CA . GLN A 1 119 ? 31.970 -10.607 8.240 1.00 55.94 119 GLN A CA 1
ATOM 928 C C . GLN A 1 119 ? 30.556 -11.149 8.507 1.00 55.94 119 GLN A C 1
ATOM 930 O O . GLN A 1 119 ? 29.634 -10.801 7.778 1.00 55.94 119 GLN A O 1
ATOM 935 N N . CYS A 1 120 ? 30.338 -11.904 9.591 1.00 59.59 120 CYS A N 1
ATOM 936 C CA . CYS A 1 120 ? 29.012 -12.443 9.922 1.00 59.59 120 CYS A CA 1
ATOM 937 C C . CYS A 1 120 ? 28.020 -11.374 10.405 1.00 59.59 120 CYS A C 1
ATOM 939 O O . CYS A 1 120 ? 26.860 -11.397 10.006 1.00 59.59 120 CYS A O 1
ATOM 941 N N . LYS A 1 121 ? 28.439 -10.424 11.251 1.00 60.03 121 LYS A N 1
ATOM 942 C CA . LYS A 1 121 ? 27.519 -9.399 11.783 1.00 60.03 121 LYS A CA 1
ATOM 943 C C . LYS A 1 121 ? 27.146 -8.357 10.734 1.00 60.03 121 LYS A C 1
ATOM 945 O O . LYS A 1 121 ? 25.969 -8.040 10.593 1.00 60.03 121 LYS A O 1
ATOM 950 N N . ALA A 1 122 ? 28.130 -7.878 9.974 1.00 61.38 122 ALA A N 1
ATOM 951 C CA . ALA A 1 122 ? 27.892 -6.950 8.876 1.00 61.38 122 ALA A CA 1
ATOM 952 C C . ALA A 1 122 ? 27.057 -7.603 7.761 1.00 61.38 122 ALA A C 1
ATOM 954 O O . ALA A 1 122 ? 26.135 -6.980 7.243 1.00 61.38 122 ALA A O 1
ATOM 955 N N . SER A 1 123 ? 27.315 -8.879 7.442 1.00 62.31 123 SER A N 1
ATOM 956 C CA . SER A 1 123 ? 26.521 -9.623 6.458 1.00 62.31 123 SER A CA 1
ATOM 957 C C . SER A 1 123 ? 25.082 -9.856 6.921 1.00 62.31 123 SER A C 1
ATOM 959 O O . SER A 1 123 ? 24.171 -9.674 6.119 1.00 62.31 123 SER A O 1
ATOM 961 N N . ASN A 1 124 ? 24.855 -10.182 8.198 1.00 64.69 124 ASN A N 1
ATOM 962 C CA . ASN A 1 124 ? 23.503 -10.359 8.731 1.00 64.69 124 ASN A CA 1
ATOM 963 C C . ASN A 1 124 ? 22.720 -9.041 8.766 1.00 64.69 124 ASN A C 1
ATOM 965 O O . ASN A 1 124 ? 21.569 -9.020 8.341 1.00 64.69 124 ASN A O 1
ATOM 969 N N . ALA A 1 125 ? 23.348 -7.940 9.190 1.00 64.81 125 ALA A N 1
ATOM 970 C CA . ALA A 1 125 ? 22.718 -6.621 9.173 1.00 64.81 125 ALA A CA 1
ATOM 971 C C . ALA A 1 125 ? 22.397 -6.167 7.741 1.00 64.81 125 ALA A C 1
ATOM 973 O O . ALA A 1 125 ? 21.293 -5.707 7.477 1.00 64.81 125 ALA A O 1
ATOM 974 N N . ALA A 1 126 ? 23.314 -6.370 6.789 1.00 65.25 126 ALA A N 1
ATOM 975 C CA . ALA A 1 126 ? 23.063 -6.103 5.373 1.00 65.25 126 ALA A CA 1
ATOM 976 C C . ALA A 1 126 ? 21.938 -6.974 4.798 1.00 65.25 126 ALA A C 1
ATOM 978 O O . ALA A 1 126 ? 21.147 -6.504 3.982 1.00 65.25 126 ALA A O 1
ATOM 979 N N . HIS A 1 127 ? 21.843 -8.231 5.232 1.00 65.06 127 HIS A N 1
ATOM 980 C CA . HIS A 1 127 ? 20.794 -9.149 4.807 1.00 65.06 127 HIS A CA 1
ATOM 981 C C . HIS A 1 127 ? 19.418 -8.734 5.338 1.00 65.06 127 HIS A C 1
ATOM 983 O O . HIS A 1 127 ? 18.473 -8.636 4.559 1.00 65.06 127 HIS A O 1
ATOM 989 N N . GLU A 1 128 ? 19.308 -8.437 6.633 1.00 66.50 128 GLU A N 1
ATOM 990 C CA . GLU A 1 128 ? 18.081 -7.929 7.260 1.00 66.50 128 GLU A CA 1
ATOM 991 C C . GLU A 1 128 ? 17.652 -6.599 6.626 1.00 66.50 128 GLU A C 1
ATOM 993 O O . GLU A 1 128 ? 16.481 -6.385 6.313 1.00 66.50 128 GLU A O 1
ATOM 998 N N . TYR A 1 129 ? 18.618 -5.738 6.311 1.00 66.38 129 TYR A N 1
ATOM 999 C CA . TYR A 1 129 ? 18.353 -4.476 5.641 1.00 66.38 129 TYR A CA 1
ATOM 1000 C C . TYR A 1 129 ? 17.840 -4.631 4.212 1.00 66.38 129 TYR A C 1
ATOM 1002 O O . TYR A 1 129 ? 16.859 -4.000 3.817 1.00 66.38 129 TYR A O 1
ATOM 1010 N N . ALA A 1 130 ? 18.472 -5.512 3.437 1.00 65.56 130 ALA A N 1
ATOM 1011 C CA . ALA A 1 130 ? 18.023 -5.849 2.094 1.00 65.56 130 ALA A CA 1
ATOM 1012 C C . ALA A 1 130 ? 16.616 -6.466 2.113 1.00 65.56 130 ALA A C 1
ATOM 1014 O O . ALA A 1 130 ? 15.816 -6.190 1.219 1.00 65.56 130 ALA A O 1
ATOM 1015 N N . GLN A 1 131 ? 16.285 -7.257 3.140 1.00 67.50 131 GLN A N 1
ATOM 1016 C CA . GLN A 1 131 ? 14.930 -7.769 3.341 1.00 67.50 131 GLN A CA 1
ATOM 1017 C C . GLN A 1 131 ? 13.930 -6.649 3.650 1.00 67.50 131 GLN A C 1
ATOM 1019 O O . GLN A 1 131 ? 12.852 -6.646 3.062 1.00 67.50 131 GLN A O 1
ATOM 1024 N N . ASN A 1 132 ? 14.291 -5.672 4.484 1.00 65.50 132 ASN A N 1
ATOM 1025 C CA . ASN A 1 132 ? 13.434 -4.524 4.796 1.00 65.50 132 ASN A CA 1
ATOM 1026 C C . ASN A 1 132 ? 13.201 -3.617 3.580 1.00 65.50 132 ASN A C 1
ATOM 1028 O O . ASN A 1 132 ? 12.065 -3.225 3.324 1.00 65.50 132 ASN A O 1
ATOM 1032 N N . ILE A 1 133 ? 14.237 -3.345 2.776 1.00 63.53 133 ILE A N 1
ATOM 1033 C CA . ILE A 1 133 ? 14.093 -2.622 1.501 1.00 63.53 133 ILE A CA 1
ATOM 1034 C C . ILE A 1 133 ? 13.187 -3.404 0.550 1.00 63.53 133 ILE A C 1
ATOM 1036 O O . ILE A 1 133 ? 12.282 -2.832 -0.052 1.00 63.53 133 ILE A O 1
ATOM 1040 N N . ARG A 1 134 ? 13.398 -4.719 0.423 1.00 62.25 134 ARG A N 1
ATOM 1041 C CA . ARG A 1 134 ? 12.568 -5.578 -0.426 1.00 62.25 134 ARG A CA 1
ATOM 1042 C C . ARG A 1 134 ? 11.111 -5.584 0.035 1.00 62.25 134 ARG A C 1
ATOM 1044 O O . ARG A 1 134 ? 10.223 -5.498 -0.803 1.00 62.25 134 ARG A O 1
ATOM 1051 N N . ALA A 1 135 ? 10.865 -5.656 1.341 1.00 62.16 135 ALA A N 1
ATOM 1052 C CA . ALA A 1 135 ? 9.528 -5.582 1.916 1.00 62.16 135 ALA A CA 1
ATOM 1053 C C . ALA A 1 135 ? 8.883 -4.212 1.666 1.00 62.16 135 ALA A C 1
ATOM 1055 O O . ALA A 1 135 ? 7.732 -4.167 1.255 1.00 62.16 135 ALA A O 1
ATOM 1056 N N . ALA A 1 136 ? 9.620 -3.111 1.824 1.00 60.25 136 ALA A N 1
ATOM 1057 C CA . ALA A 1 136 ? 9.127 -1.765 1.529 1.00 60.25 136 ALA A CA 1
ATOM 1058 C C . ALA A 1 136 ? 8.816 -1.569 0.032 1.00 60.25 136 ALA A C 1
ATOM 1060 O O . ALA A 1 136 ? 7.781 -1.007 -0.314 1.00 60.25 136 ALA A O 1
ATOM 1061 N N . MET A 1 137 ? 9.666 -2.085 -0.864 1.00 60.88 137 MET A N 1
ATOM 1062 C CA . MET A 1 137 ? 9.402 -2.095 -2.308 1.00 60.88 137 MET A CA 1
ATOM 1063 C C . MET A 1 137 ? 8.176 -2.949 -2.669 1.00 60.88 137 MET A C 1
ATOM 1065 O O . MET A 1 137 ? 7.439 -2.594 -3.582 1.00 60.88 137 MET A O 1
ATOM 1069 N N . LEU A 1 138 ? 7.939 -4.052 -1.950 1.00 56.94 138 LEU A N 1
ATOM 1070 C CA . LEU A 1 138 ? 6.780 -4.928 -2.152 1.00 56.94 138 LEU A CA 1
ATOM 1071 C C . LEU A 1 138 ? 5.487 -4.370 -1.541 1.00 56.94 138 LEU A C 1
ATOM 1073 O O . LEU A 1 138 ? 4.428 -4.562 -2.121 1.00 56.94 138 LEU A O 1
ATOM 1077 N N . GLN A 1 139 ? 5.554 -3.628 -0.435 1.00 55.19 139 GLN A N 1
ATOM 1078 C CA . GLN A 1 139 ? 4.393 -2.949 0.159 1.00 55.19 139 GLN A CA 1
ATOM 1079 C C . GLN A 1 139 ? 3.810 -1.854 -0.754 1.00 55.19 139 GLN A C 1
ATOM 1081 O O . GLN A 1 139 ? 2.658 -1.472 -0.588 1.00 55.19 139 GLN A O 1
ATOM 1086 N N . GLY A 1 140 ? 4.578 -1.365 -1.735 1.00 47.78 140 GLY A N 1
ATOM 1087 C CA . GLY A 1 140 ? 4.082 -0.500 -2.812 1.00 47.78 140 GLY A CA 1
ATOM 1088 C C . GLY A 1 140 ? 3.590 -1.247 -4.059 1.00 47.78 140 GLY A C 1
ATOM 1089 O O . GLY A 1 140 ? 3.182 -0.600 -5.019 1.00 47.78 140 GLY A O 1
ATOM 1090 N N . ALA A 1 141 ? 3.665 -2.581 -4.073 1.00 46.09 141 ALA A N 1
ATOM 1091 C CA . ALA A 1 141 ? 3.372 -3.425 -5.230 1.00 46.09 141 ALA A CA 1
ATOM 1092 C C . ALA A 1 141 ? 2.100 -4.275 -5.073 1.00 46.09 141 ALA A C 1
ATOM 1094 O O . ALA A 1 141 ? 1.788 -5.041 -5.988 1.00 46.09 141 ALA A O 1
ATOM 1095 N N . ASP A 1 142 ? 1.356 -4.133 -3.969 1.00 41.31 142 ASP A N 1
ATOM 1096 C CA . ASP A 1 142 ? 0.023 -4.728 -3.821 1.00 41.31 142 ASP A CA 1
ATOM 1097 C C . ASP A 1 142 ? -0.915 -4.120 -4.880 1.00 41.31 142 ASP A C 1
ATOM 1099 O O . ASP A 1 142 ? -1.527 -3.072 -4.684 1.00 41.31 142 ASP A O 1
ATOM 1103 N N . GLY A 1 143 ? -0.963 -4.762 -6.051 1.00 50.41 143 GLY A N 1
ATOM 1104 C CA . GLY A 1 143 ? -1.784 -4.370 -7.199 1.00 50.41 143 GLY A CA 1
ATOM 1105 C C . GLY A 1 143 ? -1.034 -4.145 -8.515 1.00 50.41 143 GLY A C 1
ATOM 1106 O O . GLY A 1 143 ? -1.689 -4.018 -9.543 1.00 50.41 143 GLY A O 1
ATOM 1107 N N . ASN A 1 144 ? 0.304 -4.143 -8.538 1.00 48.03 144 ASN A N 1
ATOM 1108 C CA . ASN A 1 144 ? 1.059 -3.971 -9.785 1.00 48.03 144 ASN A CA 1
ATOM 1109 C C . ASN A 1 144 ? 1.611 -5.315 -10.279 1.00 48.03 144 ASN A C 1
ATOM 1111 O O . ASN A 1 144 ? 2.819 -5.565 -10.243 1.00 48.03 144 ASN A O 1
ATOM 1115 N N . SER A 1 145 ? 0.717 -6.201 -10.735 1.00 50.62 145 SER A N 1
ATOM 1116 C CA . SER A 1 145 ? 1.145 -7.303 -11.605 1.00 50.62 145 SER A CA 1
ATOM 1117 C C . SER A 1 145 ? 1.864 -6.690 -12.811 1.00 50.62 145 SER A C 1
ATOM 1119 O O . SER A 1 145 ? 1.343 -5.729 -13.382 1.00 50.62 145 SER A O 1
ATOM 1121 N N . PRO A 1 146 ? 3.057 -7.181 -13.199 1.00 56.25 146 PRO A N 1
ATOM 1122 C CA . PRO A 1 146 ? 3.770 -6.639 -14.346 1.00 56.25 146 PRO A CA 1
ATOM 1123 C C . PRO A 1 146 ? 2.840 -6.647 -15.559 1.00 56.25 146 PRO A C 1
ATOM 1125 O O . PRO A 1 146 ? 2.302 -7.693 -15.923 1.00 56.25 146 PRO A O 1
ATOM 1128 N N . VAL A 1 147 ? 2.635 -5.468 -16.153 1.00 58.72 147 VAL A N 1
ATOM 1129 C CA . VAL A 1 147 ? 1.862 -5.319 -17.387 1.00 58.72 147 VAL A CA 1
ATOM 1130 C C . VAL A 1 147 ? 2.485 -6.250 -18.422 1.00 58.72 147 VAL A C 1
ATOM 1132 O O . VAL A 1 147 ? 3.669 -6.124 -18.742 1.00 58.72 147 VAL A O 1
ATOM 1135 N N . ILE A 1 148 ? 1.706 -7.220 -18.900 1.00 64.56 148 ILE A N 1
ATOM 1136 C CA . ILE A 1 148 ? 2.137 -8.118 -19.969 1.00 64.56 148 ILE A CA 1
ATOM 1137 C C . ILE A 1 148 ? 2.355 -7.242 -21.211 1.00 64.56 148 ILE A C 1
ATOM 1139 O O . ILE A 1 148 ? 1.415 -6.557 -21.615 1.00 64.56 148 ILE A O 1
ATOM 1143 N N . PRO A 1 149 ? 3.560 -7.212 -21.810 1.00 66.62 149 PRO A N 1
ATOM 1144 C CA . PRO A 1 149 ? 3.799 -6.403 -23.000 1.00 66.62 149 PRO A CA 1
ATOM 1145 C C . PRO A 1 149 ? 2.877 -6.819 -24.151 1.00 66.62 149 PRO A C 1
ATOM 1147 O O . PRO A 1 149 ? 2.600 -8.011 -24.318 1.00 66.62 149 PRO A O 1
ATOM 1150 N N . ASP A 1 150 ? 2.456 -5.858 -24.977 1.00 61.62 150 ASP A N 1
ATOM 1151 C CA . ASP A 1 150 ? 1.633 -6.131 -26.160 1.00 61.62 150 ASP A CA 1
ATOM 1152 C C . ASP A 1 150 ? 2.267 -7.237 -27.025 1.00 61.62 150 ASP A C 1
ATOM 1154 O O . ASP A 1 150 ? 3.429 -7.152 -27.432 1.00 61.62 150 ASP A O 1
ATOM 1158 N N . GLY A 1 151 ? 1.498 -8.298 -27.289 1.00 72.25 151 GLY A N 1
ATOM 1159 C CA . GLY A 1 151 ? 1.940 -9.472 -28.050 1.00 72.25 151 GLY A CA 1
ATOM 1160 C C . GLY A 1 151 ? 2.432 -10.662 -27.215 1.00 72.25 151 GLY A C 1
ATOM 1161 O O . GLY A 1 151 ? 2.766 -11.693 -27.798 1.00 72.25 151 GLY A O 1
ATOM 1162 N N . TYR A 1 152 ? 2.445 -10.563 -25.882 1.00 74.25 152 TYR A N 1
ATOM 1163 C CA . TYR A 1 152 ? 2.726 -11.685 -24.979 1.00 74.25 152 TYR A CA 1
ATOM 1164 C C . TYR A 1 152 ? 1.444 -12.186 -24.295 1.00 74.25 152 TYR A C 1
ATOM 1166 O O . TYR A 1 152 ? 0.519 -11.419 -24.043 1.00 74.25 152 TYR A O 1
ATOM 1174 N N . VAL A 1 153 ? 1.388 -13.487 -23.991 1.00 74.50 153 VAL A N 1
ATOM 1175 C CA . VAL A 1 153 ? 0.269 -14.139 -23.284 1.00 74.50 153 VAL A CA 1
ATOM 1176 C C . VAL A 1 153 ? 0.816 -14.823 -22.032 1.00 74.50 153 VAL A C 1
ATOM 1178 O O . VAL A 1 153 ? 1.842 -15.503 -22.100 1.00 74.50 153 VAL A O 1
ATOM 1181 N N . LEU A 1 154 ? 0.150 -14.639 -20.887 1.00 76.56 154 LEU A N 1
ATOM 1182 C CA . LEU A 1 154 ? 0.472 -15.366 -19.657 1.00 76.56 154 LEU A CA 1
ATOM 1183 C C . LEU A 1 154 ? 0.007 -16.817 -19.779 1.00 76.56 154 LEU A C 1
ATOM 1185 O O . LEU A 1 154 ? -1.146 -17.086 -20.100 1.00 76.56 154 LEU A O 1
ATOM 1189 N N . VAL A 1 155 ? 0.911 -17.746 -19.484 1.00 81.50 155 VAL A N 1
ATOM 1190 C CA . VAL A 1 155 ? 0.648 -19.186 -19.498 1.00 81.50 155 VAL A CA 1
ATOM 1191 C C . VAL A 1 155 ? 1.125 -19.762 -18.164 1.00 81.50 155 VAL A C 1
ATOM 1193 O O . VAL A 1 155 ? 2.181 -19.340 -17.675 1.00 81.50 155 VAL A O 1
ATOM 1196 N N . PRO A 1 156 ? 0.391 -20.708 -17.551 1.00 80.88 156 PRO A N 1
ATOM 1197 C CA . PRO A 1 156 ? 0.849 -21.387 -16.349 1.00 80.88 156 PRO A CA 1
ATOM 1198 C C . PRO A 1 156 ? 2.240 -21.999 -16.519 1.00 80.88 156 PRO A C 1
ATOM 1200 O O . PRO A 1 156 ? 2.580 -22.552 -17.563 1.00 80.88 156 PRO A O 1
ATOM 1203 N N . LYS A 1 157 ? 3.045 -21.929 -15.454 1.00 82.44 157 LYS A N 1
ATOM 1204 C CA . LYS A 1 157 ? 4.375 -22.550 -15.431 1.00 82.44 157 LYS A CA 1
ATOM 1205 C C . LYS A 1 157 ? 4.302 -24.079 -15.536 1.00 82.44 157 LYS A C 1
ATOM 1207 O O . LYS A 1 157 ? 5.212 -24.694 -16.083 1.00 82.44 157 LYS A O 1
ATOM 1212 N N . GLU A 1 158 ? 3.245 -24.674 -14.991 1.00 86.31 158 GLU A N 1
ATOM 1213 C CA . GLU A 1 158 ? 2.951 -26.104 -15.085 1.00 86.31 158 GLU A CA 1
ATOM 1214 C C . GLU A 1 158 ? 1.757 -26.303 -16.020 1.00 86.31 158 GLU A C 1
ATOM 1216 O O . GLU A 1 158 ? 0.744 -25.619 -15.868 1.00 86.31 158 GLU A O 1
ATOM 1221 N N . LEU A 1 159 ? 1.881 -27.216 -16.991 1.00 83.19 159 LEU A N 1
ATOM 1222 C CA . LEU A 1 159 ? 0.791 -27.523 -17.918 1.00 83.19 159 LEU A CA 1
ATOM 1223 C C . LEU A 1 159 ? -0.414 -28.069 -17.149 1.00 83.19 159 LEU A C 1
ATOM 1225 O O . LEU A 1 159 ? -0.278 -28.977 -16.327 1.00 83.19 159 LEU A O 1
ATOM 1229 N N . THR A 1 160 ? -1.598 -27.546 -17.449 1.00 87.25 160 THR A N 1
ATOM 1230 C CA . THR A 1 160 ? -2.844 -28.124 -16.945 1.00 87.25 160 THR A CA 1
ATOM 1231 C C . THR A 1 160 ? -3.209 -29.369 -17.756 1.00 87.25 160 THR A C 1
ATOM 1233 O O . THR A 1 160 ? -2.757 -29.538 -18.889 1.00 87.25 160 THR A O 1
ATOM 1236 N N . CYS A 1 161 ? -4.059 -30.234 -17.192 1.00 89.06 161 CYS A N 1
ATOM 1237 C CA . CYS A 1 161 ? -4.559 -31.408 -17.919 1.00 89.06 161 CYS A CA 1
ATOM 1238 C C . CYS A 1 161 ? -5.283 -30.997 -19.214 1.00 89.06 161 CYS A C 1
ATOM 1240 O O . CYS A 1 161 ? -5.101 -31.632 -20.241 1.00 89.06 161 CYS A O 1
ATOM 1242 N N . GLU A 1 162 ? -6.025 -29.886 -19.193 1.00 87.62 162 GLU A N 1
ATOM 1243 C CA . GLU A 1 162 ? -6.736 -29.363 -20.368 1.00 87.62 162 GLU A CA 1
ATOM 1244 C C . GLU A 1 162 ? -5.778 -28.893 -21.474 1.00 87.62 162 GLU A C 1
ATOM 1246 O O . GLU A 1 162 ? -6.029 -29.124 -22.656 1.00 87.62 162 GLU A O 1
ATOM 1251 N N . MET A 1 163 ? -4.655 -28.271 -21.099 1.00 90.19 163 MET A N 1
ATOM 1252 C CA . MET A 1 163 ? -3.612 -27.876 -22.048 1.00 90.19 163 MET A CA 1
ATOM 1253 C C . MET A 1 163 ? -2.901 -29.090 -22.654 1.00 90.19 163 MET A C 1
ATOM 1255 O O . MET A 1 163 ? -2.580 -29.071 -23.843 1.00 90.19 163 MET A O 1
ATOM 1259 N N . ASP A 1 164 ? -2.663 -30.135 -21.855 1.00 91.81 164 ASP A N 1
ATOM 1260 C CA . ASP A 1 164 ? -2.058 -31.386 -22.325 1.00 91.81 164 ASP A CA 1
ATOM 1261 C C . ASP A 1 164 ? -2.998 -32.116 -23.294 1.00 91.81 164 ASP A C 1
ATOM 1263 O O . ASP A 1 164 ? -2.593 -32.453 -24.406 1.00 91.81 164 ASP A O 1
ATOM 1267 N N . ASP A 1 165 ? -4.279 -32.255 -22.942 1.00 92.25 165 ASP A N 1
ATOM 1268 C CA . ASP A 1 165 ? -5.299 -32.876 -23.794 1.00 92.25 165 ASP A CA 1
ATOM 1269 C C . ASP A 1 165 ? -5.454 -32.135 -25.135 1.00 92.25 165 ASP A C 1
ATOM 1271 O O . ASP A 1 165 ? -5.516 -32.761 -26.200 1.00 92.25 165 ASP A O 1
ATOM 1275 N N . ALA A 1 166 ? -5.456 -30.797 -25.113 1.00 90.62 166 ALA A N 1
ATOM 1276 C CA . ALA A 1 166 ? -5.526 -29.975 -26.321 1.00 90.62 166 ALA A CA 1
ATOM 1277 C C . ALA A 1 166 ? -4.284 -30.140 -27.215 1.00 90.62 166 ALA A C 1
ATOM 1279 O O .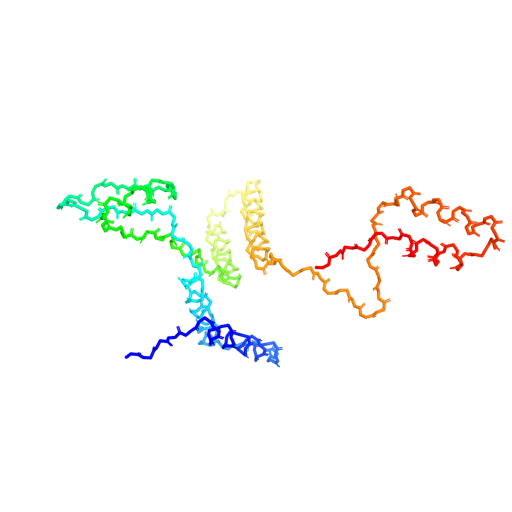 ALA A 1 166 ? -4.402 -30.280 -28.437 1.00 90.62 166 ALA A O 1
ATOM 1280 N N . ALA A 1 167 ? -3.090 -30.167 -26.614 1.00 88.50 167 ALA A N 1
ATOM 1281 C CA . ALA A 1 167 ? -1.838 -30.386 -27.330 1.00 88.50 167 ALA A CA 1
ATOM 1282 C C . ALA A 1 167 ? -1.774 -31.793 -27.951 1.00 88.50 167 ALA A C 1
ATOM 1284 O O . ALA A 1 167 ? -1.370 -31.940 -29.110 1.00 88.50 167 ALA A O 1
ATOM 1285 N N . TRP A 1 168 ? -2.224 -32.819 -27.221 1.00 90.12 168 TRP A N 1
ATOM 1286 C CA . TRP A 1 168 ? -2.332 -34.189 -27.721 1.00 90.12 168 TRP A CA 1
ATOM 1287 C C . TRP A 1 168 ? -3.325 -34.309 -28.879 1.00 90.12 168 TRP A C 1
ATOM 1289 O O . TRP A 1 168 ? -3.006 -34.950 -29.884 1.00 90.12 168 TRP A O 1
ATOM 1299 N N . GLY A 1 169 ? -4.486 -33.656 -28.790 1.00 89.75 169 GLY A N 1
ATOM 1300 C CA . GLY A 1 169 ? -5.461 -33.592 -29.883 1.00 89.75 169 GLY A CA 1
ATOM 1301 C C . GLY A 1 169 ? -4.854 -33.014 -31.166 1.00 89.75 169 GLY A C 1
ATOM 1302 O O . GLY A 1 169 ? -4.854 -33.673 -32.208 1.00 89.75 169 GLY A O 1
ATOM 1303 N N . ALA A 1 170 ? -4.227 -31.838 -31.071 1.00 89.50 170 ALA A N 1
ATOM 1304 C CA . ALA A 1 170 ? -3.576 -31.184 -32.209 1.00 89.50 170 ALA A CA 1
ATOM 1305 C C . ALA A 1 170 ? -2.413 -32.014 -32.789 1.00 89.50 170 ALA A C 1
ATOM 1307 O O . ALA A 1 170 ? -2.233 -32.089 -34.009 1.00 89.50 170 ALA A O 1
ATOM 1308 N N . TYR A 1 171 ? -1.645 -32.699 -31.934 1.00 88.56 171 TYR A N 1
ATOM 1309 C CA . TYR A 1 171 ? -0.586 -33.604 -32.381 1.00 88.56 171 TYR A CA 1
ATOM 1310 C C . TYR A 1 171 ? -1.140 -34.746 -33.238 1.00 88.56 171 TYR A C 1
ATOM 1312 O O . TYR A 1 171 ? -0.539 -35.102 -34.253 1.00 88.56 171 TYR A O 1
ATOM 1320 N N . HIS A 1 172 ? -2.282 -35.316 -32.855 1.00 86.75 172 HIS A N 1
ATOM 1321 C CA . HIS A 1 172 ? -2.900 -36.409 -33.599 1.00 86.75 172 HIS A CA 1
ATOM 1322 C C . HIS A 1 172 ? -3.563 -35.962 -34.907 1.00 86.75 172 HIS A C 1
ATOM 1324 O O . HIS A 1 172 ? -3.627 -36.766 -35.839 1.00 86.75 172 HIS A O 1
ATOM 1330 N N . GLU A 1 173 ? -3.985 -34.702 -35.005 1.00 85.00 173 GLU A N 1
ATOM 1331 C CA . GLU A 1 173 ? -4.636 -34.153 -36.197 1.00 85.00 173 GLU A CA 1
ATOM 1332 C C . GLU A 1 173 ? -3.649 -33.632 -37.243 1.00 85.00 173 GLU A C 1
ATOM 1334 O O . GLU A 1 173 ? -3.716 -34.036 -38.406 1.00 85.00 173 GLU A O 1
ATOM 1339 N N . THR A 1 174 ? -2.720 -32.752 -36.858 1.00 82.62 174 THR A N 1
ATOM 1340 C CA . THR A 1 174 ? -1.870 -32.049 -37.835 1.00 82.62 174 THR A CA 1
ATOM 1341 C C . THR A 1 174 ? -0.401 -32.442 -37.755 1.00 82.62 174 THR A C 1
ATOM 1343 O O . THR A 1 174 ? 0.323 -32.302 -38.743 1.00 82.62 174 THR A O 1
ATOM 1346 N N . ARG A 1 175 ? 0.066 -32.936 -36.596 1.00 80.19 175 ARG A N 1
ATOM 1347 C CA . ARG A 1 175 ? 1.498 -33.134 -36.274 1.00 80.19 175 ARG A CA 1
ATOM 1348 C C . ARG A 1 175 ? 2.365 -31.890 -36.514 1.00 80.19 175 ARG A C 1
ATOM 1350 O O . ARG A 1 175 ? 3.591 -31.992 -36.588 1.00 80.19 175 ARG A O 1
ATOM 1357 N N . CYS A 1 176 ? 1.750 -30.717 -36.632 1.00 86.81 176 CYS A N 1
ATOM 1358 C CA . CYS A 1 176 ? 2.437 -29.455 -36.826 1.00 86.81 176 CYS A CA 1
ATOM 1359 C C . CYS A 1 176 ? 2.668 -28.802 -35.467 1.00 86.81 176 CYS A C 1
ATOM 1361 O O . CYS A 1 176 ? 1.732 -28.551 -34.713 1.00 86.81 176 CYS A O 1
ATOM 1363 N N . MET A 1 177 ? 3.925 -28.476 -35.175 1.00 83.88 177 MET A N 1
ATOM 1364 C CA . MET A 1 177 ? 4.295 -27.832 -33.915 1.00 83.88 177 MET A CA 1
ATOM 1365 C C . MET A 1 177 ? 3.573 -26.489 -33.724 1.00 83.88 177 MET A C 1
ATOM 1367 O O . MET A 1 177 ? 3.187 -26.165 -32.609 1.00 83.88 177 MET A O 1
ATOM 1371 N N . SER A 1 178 ? 3.327 -25.739 -34.804 1.00 87.00 178 SER A N 1
ATOM 1372 C CA . SER A 1 178 ? 2.598 -24.465 -34.738 1.00 87.00 178 SER A CA 1
ATOM 1373 C C . SER A 1 178 ? 1.160 -24.635 -34.245 1.00 87.00 178 SER A C 1
ATOM 1375 O O . SER A 1 178 ? 0.694 -23.830 -33.445 1.00 87.00 178 SER A O 1
ATOM 1377 N N . ASP A 1 179 ? 0.470 -25.683 -34.693 1.00 88.12 179 ASP A N 1
ATOM 1378 C CA . ASP A 1 179 ? -0.926 -25.927 -34.319 1.00 88.12 179 ASP A CA 1
ATOM 1379 C C . ASP A 1 179 ? -1.022 -26.477 -32.894 1.00 88.12 179 ASP A C 1
ATOM 1381 O O . ASP A 1 179 ? -1.919 -26.104 -32.144 1.00 88.12 179 ASP A O 1
ATOM 1385 N N . ILE A 1 180 ? -0.045 -27.300 -32.491 1.00 89.31 180 ILE A N 1
ATOM 1386 C CA . ILE A 1 180 ? 0.092 -27.784 -31.111 1.00 89.31 180 ILE A CA 1
ATOM 1387 C C . ILE A 1 180 ? 0.297 -26.602 -30.156 1.00 89.31 180 ILE A C 1
ATOM 1389 O O . ILE A 1 180 ? -0.387 -26.509 -29.140 1.00 89.31 180 ILE A O 1
ATOM 1393 N N . TRP A 1 181 ? 1.187 -25.662 -30.495 1.00 86.44 181 TRP A N 1
ATOM 1394 C CA . TRP A 1 181 ? 1.392 -24.448 -29.698 1.00 86.44 181 TRP A CA 1
ATOM 1395 C C . TRP A 1 181 ? 0.156 -23.548 -29.665 1.00 86.44 181 TRP A C 1
ATOM 1397 O O . TRP A 1 181 ? -0.168 -23.012 -28.608 1.00 86.44 181 TRP A O 1
ATOM 1407 N N . ALA A 1 182 ? -0.555 -23.395 -30.784 1.00 88.81 182 ALA A N 1
ATOM 1408 C CA . ALA A 1 182 ? -1.785 -22.610 -30.831 1.00 88.81 182 ALA A CA 1
ATOM 1409 C C . ALA A 1 182 ? -2.888 -23.212 -29.942 1.00 88.81 182 ALA A C 1
ATOM 1411 O O . ALA A 1 182 ? -3.540 -22.478 -29.201 1.00 88.81 182 ALA A O 1
ATOM 1412 N N . ALA A 1 183 ? -3.056 -24.538 -29.963 1.00 88.69 183 ALA A N 1
ATOM 1413 C CA . ALA A 1 183 ? -4.009 -25.246 -29.109 1.00 88.69 183 ALA A CA 1
ATOM 1414 C C . ALA A 1 183 ? -3.656 -25.111 -27.619 1.00 88.69 183 ALA A C 1
ATOM 1416 O O . ALA A 1 183 ? -4.529 -24.852 -26.794 1.00 88.69 183 ALA A O 1
ATOM 1417 N N . LEU A 1 184 ? -2.367 -25.209 -27.285 1.00 89.31 184 LEU A N 1
ATOM 1418 C CA . LEU A 1 184 ? -1.863 -25.076 -25.918 1.00 89.31 184 LEU A CA 1
ATOM 1419 C C . LEU A 1 184 ? -2.083 -23.661 -25.361 1.00 89.31 184 LEU A C 1
ATOM 1421 O O . LEU A 1 184 ? -2.500 -23.510 -24.215 1.00 89.31 184 LEU A O 1
ATOM 1425 N N . LEU A 1 185 ? -1.857 -22.625 -26.176 1.00 87.50 185 LEU A N 1
ATOM 1426 C CA . LEU A 1 185 ? -2.133 -21.233 -25.803 1.00 87.50 185 LEU A CA 1
ATOM 1427 C C . LEU A 1 185 ? -3.635 -20.947 -25.676 1.00 87.50 185 LEU A C 1
ATOM 1429 O O . LEU A 1 185 ? -4.030 -20.179 -24.805 1.00 87.50 185 LEU A O 1
ATOM 1433 N N . ALA A 1 186 ? -4.471 -21.565 -26.514 1.00 87.12 186 ALA A N 1
ATOM 1434 C CA . ALA A 1 186 ? -5.923 -21.399 -26.463 1.00 87.12 186 ALA A CA 1
ATOM 1435 C C . ALA A 1 186 ? -6.561 -22.069 -25.234 1.00 87.12 186 ALA A C 1
ATOM 1437 O O . ALA A 1 186 ? -7.554 -21.567 -24.715 1.00 87.12 186 ALA A O 1
ATOM 1438 N N . ALA A 1 187 ? -5.989 -23.184 -24.770 1.00 87.19 187 ALA A N 1
ATOM 1439 C CA . ALA A 1 187 ? -6.433 -23.907 -23.579 1.00 87.19 187 ALA A CA 1
ATOM 1440 C C . ALA A 1 187 ? -5.814 -23.376 -22.271 1.00 87.19 187 ALA A C 1
ATOM 1442 O O . ALA A 1 187 ? -6.149 -23.859 -21.190 1.00 87.19 187 ALA A O 1
ATOM 1443 N N . ALA A 1 188 ? -4.894 -22.407 -22.344 1.00 86.69 188 ALA A N 1
ATOM 1444 C CA . ALA A 1 188 ? -4.274 -21.837 -21.157 1.00 86.69 188 ALA A CA 1
ATOM 1445 C C . ALA A 1 188 ? -5.303 -21.016 -20.351 1.00 86.69 188 ALA A C 1
ATOM 1447 O O . ALA A 1 188 ? -5.966 -20.141 -20.917 1.00 86.69 188 ALA A O 1
ATOM 1448 N N . PRO A 1 189 ? -5.434 -21.244 -19.031 1.00 78.06 189 PRO A N 1
ATOM 1449 C CA . PRO A 1 189 ? -6.349 -20.477 -18.198 1.00 78.06 189 PRO A CA 1
ATOM 1450 C C . PRO A 1 189 ? -5.893 -19.017 -18.136 1.00 78.06 189 PRO A C 1
ATOM 1452 O O . PRO A 1 189 ? -4.769 -18.722 -17.724 1.00 78.06 189 PRO A O 1
ATOM 1455 N N . GLN A 1 190 ? -6.770 -18.098 -18.534 1.00 69.62 190 GLN A N 1
ATOM 1456 C CA . GLN A 1 190 ? -6.519 -16.669 -18.387 1.00 69.62 190 GLN A CA 1
ATOM 1457 C C . GLN A 1 190 ? -6.866 -16.247 -16.960 1.00 69.62 190 GLN A C 1
ATOM 1459 O O . GLN A 1 190 ? -7.946 -16.558 -16.460 1.00 69.62 190 GLN A O 1
ATOM 1464 N N . GLN A 1 191 ? -5.943 -15.557 -16.287 1.00 58.66 191 GLN A N 1
ATOM 1465 C CA . GLN A 1 191 ? -6.277 -14.857 -15.050 1.00 58.66 191 GLN A CA 1
ATOM 1466 C C . GLN A 1 191 ? -7.262 -13.740 -15.406 1.00 58.66 191 GLN A C 1
ATOM 1468 O O . GLN A 1 191 ? -6.898 -12.818 -16.134 1.00 58.66 191 GLN A O 1
ATOM 1473 N N . GLU A 1 192 ? -8.506 -13.846 -14.932 1.00 46.72 192 GLU A N 1
ATOM 1474 C CA . GLU A 1 192 ? -9.427 -12.709 -14.927 1.00 46.72 192 GLU A CA 1
ATOM 1475 C C . GLU A 1 192 ? -8.766 -11.581 -14.124 1.00 46.72 192 GLU A C 1
ATOM 1477 O O . GLU A 1 192 ? -8.327 -11.795 -12.990 1.00 46.72 192 GLU A O 1
ATOM 1482 N N . ALA A 1 193 ? -8.611 -10.427 -14.774 1.00 43.56 193 ALA A N 1
ATOM 1483 C CA . ALA A 1 193 ? -8.098 -9.205 -14.167 1.00 43.56 193 ALA A CA 1
ATOM 1484 C C . ALA A 1 193 ? -9.145 -8.563 -13.249 1.00 43.56 193 ALA A C 1
ATOM 1486 O O . ALA A 1 193 ? -10.345 -8.597 -13.611 1.00 43.56 193 ALA A O 1
#

Solvent-accessible surface area (backbone atoms only — not comparable to full-atom values): 11628 Å² total; per-residue (Å²): 131,86,80,85,48,70,68,58,47,53,52,53,47,52,56,51,50,53,55,24,72,72,34,97,82,45,56,55,71,68,54,48,54,49,49,52,52,49,51,52,51,47,52,62,72,68,57,68,60,58,31,33,31,36,61,77,48,103,71,56,76,50,74,42,71,47,72,70,57,51,54,52,40,50,74,71,70,42,52,64,48,75,37,66,71,78,75,80,75,86,77,51,66,70,61,49,55,50,55,51,52,51,49,52,54,59,52,56,71,73,50,85,83,55,97,77,61,53,66,59,54,56,49,50,53,51,50,55,49,53,49,50,52,50,48,54,59,46,73,75,40,86,84,63,72,79,79,72,55,93,94,63,79,81,64,69,96,64,83,48,71,63,22,50,53,36,26,52,50,31,42,75,73,69,65,40,69,69,53,20,52,51,35,29,62,70,48,38,74,73,81,83,127

Secondary structure (DSSP, 8-state):
-PPPPHHHHHHHHHHHHHHHHHSTT---HHHHHHHHHHHHHHHHHHPPPSEEEE-SSTT---EE--HHHHHHHHHTT--EEEEPPPPPP---HHHHHHHHHHHHHHHHHH-TT-TTTHHHHHHHHHHHHHHHHHHHHHHT-TT-PPPPPTT-----SS--HHHHHHHHHHHHHT--HHHHHHHHHHTSPP---

Foldseek 3Di:
DDDDDLVNLVVVLVVLVVVQVVDPNGDDPVSVVVSQVSVQVNCVVVFDFQWKFWPQDPPSPDIDRDPVVVVVCVVVVTDIDGHTDRDDRLDDLVVLVVVLVVVCVVVVVVPPDDDPCSCVVNVVVVVVSVVVSVVSVVVVCPPCDPDQPPPDDDADPDQDPQLVVQLVVQCVPPVDPVNSVVSSRVSGDHDDD

Mean predicted aligned error: 19.51 Å